Protein 7M1A (pdb70)

Foldseek 3Di:
DQDLVQKFFAAPPAAAFCPPNADSQQSPPDFAAPPDPDHFWTWRDDDADPAAHKTKMFSNDFDQFFKKFFAARQDLCTQLHPAFAWKWKKFAADDDDRNPDCVRIGTFDTGDDQVVPDPRSDHDPVSNVDRVVTDMDTTDNPGTGGMMMMTRRAGSVGGRIHIGRYMDIDD/DQDLVQKFFAAPPAAAFCPPNADSQQSPPDFAAPPDPDHFWTWRDDDADPAAHKTKMFSNDFDDFFKKFFAARQDLCTQLHPAFAWKWKKFAADDDDRNPDCVRIDTFDTGDDQVVPDPRSDHDPSSNVDRVVTDMDTTDNPGTGGMMMMTRRAGSVGGRIHIGGYMDIDD

Structure (mmCIF, N/CA/C/O backbone):
data_7M1A
#
_entry.id   7M1A
#
_cell.length_a   59.300
_cell.length_b   61.080
_cell.length_c   61.760
_cell.angle_alpha   90.000
_cell.angle_beta   101.587
_cell.angle_gamma   90.000
#
_symmetry.space_group_name_H-M   'P 1 21 1'
#
loop_
_entity.id
_entity.type
_entity.pdbx_description
1 polymer 'Galactose-binding like protein'
2 non-polymer 1,2-ETHANEDIOL
3 non-polymer 'CALCIUM ION'
4 water water
#
loop_
_atom_site.group_PDB
_atom_site.id
_atom_site.type_symbol
_atom_site.label_atom_id
_atom_site.label_alt_id
_atom_site.label_comp_id
_atom_site.label_asym_id
_atom_site.label_entity_id
_atom_site.label_seq_id
_atom_site.pdbx_PDB_ins_code
_atom_site.Cartn_x
_atom_site.Cartn_y
_atom_site.Cartn_z
_atom_site.occupancy
_atom_site.B_iso_or_equiv
_atom_site.auth_seq_id
_atom_site.auth_comp_id
_atom_site.auth_asym_id
_atom_site.auth_atom_id
_atom_site.pdbx_PDB_model_num
ATOM 9 N N . GLU A 1 2 ? -1.842 43.097 -3.760 1.000 9.150 221 GLU AAA N 1
ATOM 10 C CA . GLU A 1 2 ? -1.221 42.925 -2.476 1.000 8.243 221 GLU AAA CA 1
ATOM 11 C C . GLU A 1 2 ? 0.105 42.195 -2.720 1.000 9.931 221 GLU AAA C 1
ATOM 12 O O . GLU A 1 2 ? 0.175 41.136 -3.369 1.000 11.209 221 GLU AAA O 1
ATOM 18 N N . LEU A 1 3 ? 1.178 42.685 -2.102 1.000 8.237 222 LEU AAA N 1
ATOM 19 C CA . LEU A 1 3 ? 2.448 41.973 -2.277 1.000 8.568 222 LEU AAA CA 1
ATOM 20 C C . LEU A 1 3 ? 2.401 40.642 -1.534 1.000 9.379 222 LEU AAA C 1
ATOM 21 O O . LEU A 1 3 ? 1.758 40.524 -0.478 1.000 8.790 222 LEU AAA O 1
ATOM 26 N N . ASP A 1 4 ? 3.008 39.613 -2.112 1.000 9.373 223 ASP AAA N 1
ATOM 27 C CA . ASP A 1 4 ? 2.952 38.244 -1.629 1.000 9.340 223 ASP AAA CA 1
ATOM 28 C C . ASP A 1 4 ? 3.805 38.105 -0.362 1.000 7.944 223 ASP AAA C 1
ATOM 29 O O . ASP A 1 4 ? 5.046 38.110 -0.397 1.000 8.002 223 ASP AAA O 1
ATOM 34 N N . LYS A 1 5 ? 3.093 38.025 0.769 1.000 7.181 224 LYS AAA N 1
ATOM 35 C CA . LYS A 1 5 ? 3.752 37.956 2.087 1.000 7.558 224 LYS AAA CA 1
ATOM 36 C C . LYS A 1 5 ? 4.551 36.669 2.300 1.000 7.345 224 LYS AAA C 1
ATOM 37 O O . LYS A 1 5 ? 5.457 36.678 3.139 1.000 7.536 224 LYS AAA O 1
ATOM 43 N N . THR A 1 6 ? 4.275 35.635 1.460 1.000 7.897 225 THR AAA N 1
ATOM 44 C CA . THR A 1 6 ? 5.063 34.416 1.593 1.000 7.696 225 THR AAA CA 1
ATOM 45 C C . THR A 1 6 ? 6.532 34.622 1.258 1.000 7.484 225 THR AAA C 1
ATOM 46 O O . THR A 1 6 ? 7.378 33.814 1.679 1.000 9.986 225 THR AAA O 1
ATOM 50 N N . LYS A 1 7 ? 6.825 35.712 0.512 1.000 6.984 226 LYS AAA N 1
ATOM 51 C CA . LYS A 1 7 ? 8.158 36.041 0.076 1.000 8.048 226 LYS AAA CA 1
ATOM 52 C C . LYS A 1 7 ? 8.884 36.975 1.055 1.000 7.566 226 LYS AAA C 1
ATOM 53 O O . LYS A 1 7 ? 10.085 37.255 0.929 1.000 8.356 226 LYS AAA O 1
ATOM 59 N N . PHE A 1 8 ? 8.152 37.553 2.026 1.000 6.719 227 PHE AAA N 1
ATOM 60 C CA . PHE A 1 8 ? 8.821 38.548 2.923 1.000 6.366 227 PHE AAA CA 1
ATOM 61 C C . PHE A 1 8 ? 9.840 37.806 3.805 1.000 6.146 227 PHE AAA C 1
ATOM 62 O O . PHE A 1 8 ? 9.637 36.630 4.176 1.000 6.075 227 PHE AAA O 1
ATOM 70 N N . ARG A 1 9 ? 10.911 38.514 4.169 1.000 6.369 228 ARG AAA N 1
ATOM 71 C CA . ARG A 1 9 ? 11.921 37.904 5.012 1.000 6.099 228 ARG AAA CA 1
ATOM 72 C C . ARG A 1 9 ? 12.425 38.870 6.065 1.000 5.215 228 ARG AAA C 1
ATOM 73 O O . ARG A 1 9 ? 12.659 40.065 5.766 1.000 7.137 228 ARG AAA O 1
ATOM 81 N N . GLU A 1 10 ? 12.567 38.391 7.309 1.000 6.341 229 GLU AAA N 1
ATOM 82 C CA . GLU A 1 10 ? 13.199 39.174 8.367 1.000 5.710 229 GLU AAA CA 1
ATOM 83 C C . GLU A 1 10 ? 14.656 39.465 7.975 1.000 6.351 229 GLU AAA C 1
ATOM 84 O O . GLU A 1 10 ? 15.299 38.663 7.303 1.000 7.190 229 GLU AAA O 1
ATOM 98 N N . TYR A 1 12 ? 18.293 41.636 9.908 1.000 6.922 231 TYR AAA N 1
ATOM 99 C CA . TYR A 1 12 ? 18.731 42.090 11.224 1.000 6.861 231 TYR AAA CA 1
ATOM 100 C C . TYR A 1 12 ? 20.045 42.808 10.969 1.000 7.432 231 TYR AAA C 1
ATOM 101 O O . TYR A 1 12 ? 21.060 42.161 10.646 1.000 6.953 231 TYR AAA O 1
ATOM 110 N N . LEU A 1 13 ? 19.997 44.153 10.963 1.000 7.622 232 LEU AAA N 1
ATOM 111 C CA . LEU A 1 13 ? 21.165 44.987 10.725 1.000 8.828 232 LEU AAA CA 1
ATOM 112 C C . LEU A 1 13 ? 21.700 45.501 12.040 1.000 9.538 232 LEU AAA C 1
ATOM 113 O O . LEU A 1 13 ? 21.002 45.490 13.018 1.000 8.271 232 LEU AAA O 1
ATOM 118 N N . GLN A 1 14 ? 22.993 45.902 12.104 1.000 8.526 233 GLN AAA N 1
ATOM 119 C CA . GLN A 1 14 ? 23.536 46.273 13.431 1.000 8.741 233 GLN AAA CA 1
ATOM 120 C C . GLN A 1 14 ? 22.713 47.407 13.999 1.000 8.517 233 GLN AAA C 1
ATOM 121 O O . GLN A 1 14 ? 22.360 48.364 13.271 1.000 11.674 233 GLN AAA O 1
ATOM 127 N N . ASN A 1 15 ? 22.532 47.335 15.299 1.000 9.811 234 ASN AAA N 1
ATOM 128 C CA . ASN A 1 15 ? 21.764 48.303 16.107 1.000 11.094 234 ASN AAA CA 1
ATOM 129 C C . ASN A 1 15 ? 20.262 48.180 15.896 1.000 10.566 234 ASN AAA C 1
ATOM 130 O O . ASN A 1 15 ? 19.540 48.937 16.522 1.000 12.103 234 ASN AAA O 1
ATOM 135 N N . ASP A 1 16 ? 19.739 47.279 15.031 1.000 8.784 235 ASP AAA N 1
ATOM 136 C CA . ASP A 1 16 ? 18.294 47.120 14.971 1.000 8.405 235 ASP AAA CA 1
ATOM 137 C C . ASP A 1 16 ? 17.779 46.633 16.327 1.000 7.177 235 ASP AAA C 1
ATOM 138 O O . ASP A 1 16 ? 18.488 45.971 17.083 1.000 8.997 235 ASP AAA O 1
ATOM 143 N N . SER A 1 17 ? 16.506 46.958 16.629 1.000 7.942 236 SER AAA N 1
ATOM 144 C CA . SER A 1 17 ? 15.863 46.489 17.851 1.000 6.451 236 SER AAA CA 1
ATOM 145 C C . SER A 1 17 ? 15.477 45.015 17.657 1.000 7.656 236 SER AAA C 1
ATOM 146 O O . SER A 1 17 ? 14.936 44.633 16.625 1.000 9.757 236 SER AAA O 1
ATOM 149 N N . ARG A 1 18 ? 15.676 44.216 18.707 1.000 7.981 237 ARG AAA N 1
ATOM 150 C CA . ARG A 1 18 ? 15.071 42.902 18.727 1.000 9.115 237 ARG AAA CA 1
ATOM 151 C C . ARG A 1 18 ? 13.560 43.061 18.908 1.000 8.899 237 ARG AAA C 1
ATOM 152 O O . ARG A 1 18 ? 13.089 44.021 19.550 1.000 10.094 237 ARG AAA O 1
ATOM 160 N N . VAL A 1 19 ? 12.783 42.161 18.283 1.000 7.599 238 VAL AAA N 1
ATOM 161 C CA . VAL A 1 19 ? 11.325 42.352 18.279 1.000 6.819 238 VAL AAA CA 1
ATOM 162 C C . VAL A 1 19 ? 10.605 41.120 18.841 1.000 7.164 238 VAL AAA C 1
ATOM 163 O O . VAL A 1 19 ? 9.443 40.827 18.475 1.000 7.605 238 VAL AAA O 1
ATOM 167 N N . ASP A 1 20 ? 11.316 40.347 19.679 1.000 8.488 239 ASP AAA N 1
ATOM 168 C CA . ASP A 1 20 ? 10.853 39.017 20.100 1.000 8.390 239 ASP AAA CA 1
ATOM 169 C C . ASP A 1 20 ? 10.411 38.953 21.564 1.000 8.943 239 ASP AAA C 1
ATOM 170 O O . ASP A 1 20 ? 10.335 37.859 22.113 1.000 11.270 239 ASP AAA O 1
ATOM 175 N N . SER A 1 21 ? 10.017 40.100 22.132 1.000 7.578 240 SER AAA N 1
ATOM 176 C CA . SER A 1 21 ? 9.481 40.074 23.488 1.000 9.538 240 SER AAA CA 1
ATOM 177 C C . SER A 1 21 ? 8.067 39.457 23.439 1.000 9.654 240 SER AAA C 1
ATOM 178 O O . SER A 1 21 ? 7.374 39.489 22.433 1.000 9.819 240 SER AAA O 1
ATOM 181 N N . TYR A 1 22 ? 7.624 38.891 24.569 1.000 10.932 241 TYR AAA N 1
ATOM 182 C CA . TYR A 1 22 ? 6.260 38.361 24.687 1.000 11.767 241 TYR AAA CA 1
ATOM 183 C C . TYR A 1 22 ? 5.972 37.288 23.648 1.000 10.983 241 TYR AAA C 1
ATOM 184 O O . TYR A 1 22 ? 4.870 37.238 23.058 1.000 13.096 241 TYR AAA O 1
ATOM 193 N N . ASP A 1 23 ? 7.019 36.484 23.365 1.000 12.329 242 ASP AAA N 1
ATOM 194 C CA . ASP A 1 23 ? 6.852 35.404 22.373 1.000 14.269 242 ASP AAA CA 1
ATOM 195 C C . ASP A 1 23 ? 6.552 35.979 20.984 1.000 11.995 242 ASP AAA C 1
ATOM 196 O O . ASP A 1 23 ? 5.972 35.290 20.143 1.000 16.760 242 ASP AAA O 1
ATOM 201 N N . GLY A 1 24 ? 7.018 37.200 20.735 1.000 9.625 243 GLY AAA N 1
ATOM 202 C CA . GLY A 1 24 ? 6.839 37.802 19.417 1.000 9.682 243 GLY AAA CA 1
ATOM 203 C C . GLY A 1 24 ? 7.869 37.316 18.417 1.000 8.485 243 GLY AAA C 1
ATOM 204 O O . GLY A 1 24 ? 8.841 36.666 18.774 1.000 11.369 243 GLY AAA O 1
ATOM 205 N N . LYS A 1 25 ? 7.608 37.628 17.147 1.000 7.284 244 LYS AAA N 1
ATOM 206 C CA . LYS A 1 25 ? 8.527 37.294 16.060 1.000 6.754 244 LYS AAA CA 1
ATOM 207 C C . LYS A 1 25 ? 8.132 38.159 14.883 1.000 5.910 244 LYS AAA C 1
ATOM 208 O O . LYS A 1 25 ? 6.967 38.478 14.628 1.000 5.789 244 LYS AAA O 1
ATOM 222 N N . GLU A 1 27 ? 8.089 37.609 11.753 1.000 6.113 246 GLU AAA N 1
ATOM 223 C CA . GLU A 1 27 ? 7.283 36.979 10.716 1.000 6.951 246 GLU AAA CA 1
ATOM 224 C C . GLU A 1 27 ? 5.803 37.013 11.100 1.000 6.685 246 GLU AAA C 1
ATOM 225 O O . GLU A 1 27 ? 4.970 36.831 10.244 1.000 7.823 246 GLU AAA O 1
ATOM 231 N N . TYR A 1 28 ? 5.489 37.225 12.389 1.000 6.169 247 TYR AAA N 1
ATOM 232 C CA . TYR A 1 28 ? 4.078 37.267 12.750 1.000 5.850 247 TYR AAA CA 1
ATOM 233 C C . TYR A 1 28 ? 3.344 38.508 12.242 1.000 6.426 247 TYR AAA C 1
ATOM 234 O O . TYR A 1 28 ? 2.082 38.503 12.306 1.000 7.318 247 TYR AAA O 1
ATOM 243 N N . VAL A 1 29 ? 4.095 39.550 11.789 1.000 6.693 248 VAL AAA N 1
ATOM 244 C CA . VAL A 1 29 ? 3.401 40.738 11.275 1.000 5.922 248 VAL AAA CA 1
ATOM 245 C C . VAL A 1 29 ? 3.203 40.642 9.764 1.000 5.413 248 VAL AAA C 1
ATOM 246 O O . VAL A 1 29 ? 2.673 41.560 9.184 1.000 5.801 248 VAL AAA O 1
ATOM 250 N N . TRP A 1 30 ? 3.535 39.489 9.112 1.000 5.984 249 TRP AAA N 1
ATOM 251 C CA . TRP A 1 30 ? 3.119 39.233 7.735 1.000 4.636 249 TRP AAA CA 1
ATOM 252 C C . TRP A 1 30 ? 2.557 37.815 7.567 1.000 6.129 249 TRP AAA C 1
ATOM 253 O O . TRP A 1 30 ? 2.682 37.264 6.503 1.000 7.365 249 TRP AAA O 1
ATOM 264 N N . ASN A 1 31 ? 1.896 37.323 8.623 1.000 6.253 250 ASN AAA N 1
ATOM 265 C CA . ASN A 1 31 ? 1.265 36.020 8.559 1.000 6.922 250 ASN AAA CA 1
ATOM 266 C C . ASN A 1 31 ? -0.168 36.068 8.054 1.000 7.558 2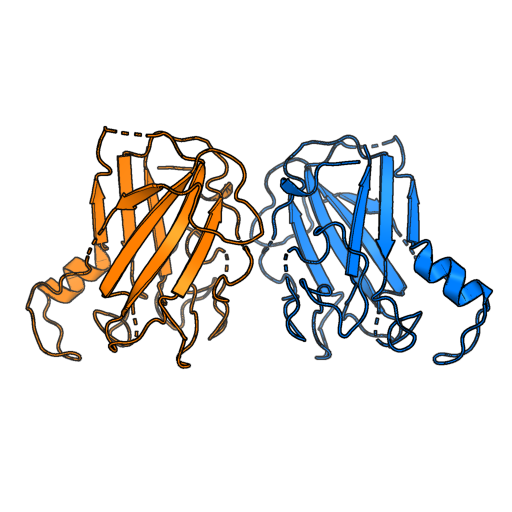50 ASN AAA C 1
ATOM 267 O O . ASN A 1 31 ? -0.781 35.020 8.038 1.000 10.883 250 ASN AAA O 1
ATOM 272 N N . GLY A 1 32 ? -0.694 37.230 7.647 1.000 8.218 251 GLY AAA N 1
ATOM 273 C CA . GLY A 1 32 ? -2.069 37.355 7.120 1.000 9.824 251 GLY AAA CA 1
ATOM 274 C C . GLY A 1 32 ? -3.123 37.384 8.223 1.000 10.220 251 GLY AAA C 1
ATOM 275 O O . GLY A 1 32 ? -4.322 37.285 7.864 1.000 16.111 251 GLY AAA O 1
ATOM 276 N N . ARG A 1 33 ? -2.663 37.356 9.501 1.000 8.233 252 ARG AAA N 1
ATOM 277 C CA . ARG A 1 33 ? -3.652 37.341 10.575 1.000 8.725 252 ARG AAA CA 1
ATOM 278 C C . ARG A 1 33 ? -3.532 38.639 11.359 1.000 9.232 252 ARG AAA C 1
ATOM 279 O O . ARG A 1 33 ? -2.452 39.114 11.718 1.000 8.465 252 ARG AAA O 1
ATOM 287 N N . ILE A 1 34 ? -4.704 39.250 11.640 1.000 7.941 253 ILE AAA N 1
ATOM 288 C CA . ILE A 1 34 ? -4.763 40.455 12.432 1.000 8.264 253 ILE AAA CA 1
ATOM 289 C C . ILE A 1 34 ? -5.293 39.991 13.793 1.000 9.101 253 ILE AAA C 1
ATOM 290 O O . ILE A 1 34 ? -6.477 39.609 13.921 1.000 11.378 253 ILE AAA O 1
ATOM 295 N N . SER A 1 35 ? -4.392 39.895 14.775 1.000 8.001 254 SER AAA N 1
ATOM 296 C CA . SER A 1 35 ? -4.604 39.081 15.981 1.000 9.848 254 SER AAA CA 1
ATOM 297 C C . SER A 1 35 ? -4.715 39.923 17.241 1.000 9.599 254 SER AAA C 1
ATOM 298 O O . SER A 1 35 ? -4.346 41.125 17.244 1.000 9.538 254 SER AAA O 1
ATOM 301 N N . LYS A 1 36 ? -5.214 39.315 18.324 1.000 11.405 255 LYS AAA N 1
ATOM 302 C CA . LYS A 1 36 ? -5.194 39.927 19.645 1.000 11.119 255 LYS AAA CA 1
ATOM 303 C C . LYS A 1 36 ? -4.439 39.011 20.611 1.000 10.973 255 LYS AAA C 1
ATOM 304 O O . LYS A 1 36 ? -4.281 37.818 20.326 1.000 11.404 255 LYS AAA O 1
ATOM 310 N N . ASP A 1 37 ? -4.142 39.514 21.812 1.000 11.892 256 ASP AAA N 1
ATOM 311 C CA . ASP A 1 37 ? -3.512 38.672 22.804 1.000 13.286 256 ASP AAA CA 1
ATOM 312 C C . ASP A 1 37 ? -4.391 37.449 23.060 1.000 14.213 256 ASP AAA C 1
ATOM 313 O O . ASP A 1 37 ? -5.612 37.576 23.170 1.000 14.822 256 ASP AAA O 1
ATOM 318 N N . GLY A 1 38 ? -3.747 36.294 23.200 1.000 15.943 257 GLY AAA N 1
ATOM 319 C CA . GLY A 1 38 ? -4.415 35.024 23.440 1.000 14.630 257 GLY AAA CA 1
ATOM 320 C C . GLY A 1 38 ? -4.710 34.208 22.177 1.000 16.681 257 GLY AAA C 1
ATOM 321 O O . GLY A 1 38 ? -5.003 33.019 22.259 1.000 17.130 257 GLY AAA O 1
ATOM 322 N N . ASP A 1 39 ? -4.563 34.820 21.008 1.000 14.800 258 ASP AAA N 1
ATOM 323 C CA . ASP A 1 39 ? -4.787 34.113 19.781 1.000 15.311 258 ASP AAA CA 1
ATOM 324 C C . ASP A 1 39 ? -3.647 33.124 19.545 1.000 14.838 258 ASP AAA C 1
ATOM 325 O O . ASP A 1 39 ? -2.509 33.355 20.006 1.000 16.502 258 ASP AAA O 1
ATOM 330 N N . SER A 1 40 ? -3.959 32.064 18.784 1.000 15.002 259 SER AAA N 1
ATOM 331 C CA . SER A 1 40 ? -2.939 31.085 18.341 1.000 15.580 259 SER AAA CA 1
ATOM 332 C C . SER A 1 40 ? -2.267 31.608 17.061 1.000 15.910 259 SER AAA C 1
ATOM 333 O O . SER A 1 40 ? -2.748 32.524 16.406 1.000 18.463 259 SER AAA O 1
ATOM 336 N N . GLY A 1 41 ? -1.106 31.061 16.724 1.000 19.757 260 GLY AAA N 1
ATOM 337 C CA . GLY A 1 41 ? -0.478 31.278 15.410 1.000 14.706 260 GLY AAA CA 1
ATOM 338 C C . GLY A 1 41 ? 0.446 32.499 15.376 1.000 14.614 260 GLY AAA C 1
ATOM 339 O O . GLY A 1 41 ? 0.883 32.869 14.247 1.000 19.870 260 GLY AAA O 1
ATOM 340 N N . GLY A 1 42 ? 0.855 33.059 16.565 1.000 11.892 261 GLY AAA N 1
ATOM 341 C CA . GLY A 1 42 ? 1.852 34.158 16.612 1.000 10.258 261 GLY AAA CA 1
ATOM 342 C C . GLY A 1 42 ? 1.090 35.488 16.494 1.000 8.181 261 GLY AAA C 1
ATOM 343 O O . GLY A 1 42 ? 0.501 35.778 15.456 1.000 11.783 261 GLY AAA O 1
ATOM 344 N N . VAL A 1 43 ? 1.100 36.254 17.585 1.000 9.150 262 VAL AAA N 1
ATOM 345 C CA . VAL A 1 43 ? 0.283 37.468 17.672 1.000 8.310 262 VAL AAA CA 1
ATOM 346 C C . VAL A 1 43 ? 0.884 38.686 16.992 1.000 8.080 262 VAL AAA C 1
ATOM 347 O O . VAL A 1 43 ? 0.148 39.519 16.438 1.000 9.049 262 VAL AAA O 1
ATOM 351 N N . GLY A 1 44 ? 2.202 38.832 17.074 1.000 7.525 263 GLY AAA N 1
ATOM 352 C CA . GLY A 1 44 ? 2.772 40.033 16.490 1.000 7.931 263 GLY AAA CA 1
ATOM 353 C C . GLY A 1 44 ? 4.246 40.125 16.863 1.000 5.590 263 GLY AAA C 1
ATOM 354 O O . GLY A 1 44 ? 4.884 39.109 17.231 1.000 7.543 263 GLY AAA O 1
ATOM 355 N N . LEU A 1 45 ? 4.815 41.331 16.753 1.000 6.356 264 LEU AAA N 1
ATOM 356 C CA . LEU A 1 45 ? 6.154 41.579 17.200 1.000 6.605 264 LEU AAA CA 1
ATOM 357 C C . LEU A 1 45 ? 6.098 42.564 18.349 1.000 6.350 264 LEU AAA C 1
ATOM 358 O O . LEU A 1 45 ? 5.092 43.296 18.534 1.000 7.125 264 LEU AAA O 1
ATOM 363 N N . HIS A 1 46 ? 7.163 42.540 19.154 1.000 7.539 265 HIS AAA N 1
ATOM 364 C CA . HIS A 1 46 ? 7.164 43.393 20.334 1.000 8.157 265 HIS AAA CA 1
ATOM 365 C C . HIS A 1 46 ? 8.592 43.643 20.788 1.000 7.636 265 HIS AAA C 1
ATOM 366 O O . HIS A 1 46 ? 9.331 42.686 21.002 1.000 8.314 265 HIS AAA O 1
ATOM 373 N N . THR A 1 47 ? 9.026 44.918 20.903 1.000 6.908 266 THR AAA N 1
ATOM 374 C CA . THR A 1 47 ? 10.407 45.199 21.308 1.000 8.004 266 THR AAA CA 1
ATOM 375 C C . THR A 1 47 ? 10.618 45.219 22.814 1.000 8.502 266 THR AAA C 1
ATOM 376 O O . THR A 1 47 ? 11.766 45.423 23.234 1.000 11.393 266 THR AAA O 1
ATOM 380 N N . GLY A 1 48 ? 9.537 44.979 23.605 1.000 9.109 267 GLY AAA N 1
ATOM 381 C CA . GLY A 1 48 ? 9.683 45.004 25.056 1.000 9.450 267 GLY AAA CA 1
ATOM 382 C C . GLY A 1 48 ? 9.317 46.375 25.635 1.000 9.559 267 GLY AAA C 1
ATOM 383 O O . GLY A 1 48 ? 8.658 47.217 25.005 1.000 9.944 267 GLY AAA O 1
ATOM 384 N N . THR A 1 49 ? 9.750 46.587 26.884 1.000 10.310 268 THR AAA N 1
ATOM 385 C CA . THR A 1 49 ? 9.457 47.820 27.629 1.000 10.341 268 THR AAA CA 1
ATOM 386 C C . THR A 1 49 ? 10.718 48.393 28.239 1.000 11.205 268 THR AAA C 1
ATOM 387 O O . THR A 1 49 ? 10.598 49.294 29.031 1.000 12.729 268 THR AAA O 1
ATOM 391 N N . GLY A 1 50 ? 11.898 47.893 27.896 1.000 11.742 269 GLY AAA N 1
ATOM 392 C CA . GLY A 1 50 ? 13.139 48.537 28.338 1.000 13.148 269 GLY AAA CA 1
ATOM 393 C C . GLY A 1 50 ? 13.303 49.924 27.708 1.000 11.599 269 GLY AAA C 1
ATOM 394 O O . GLY A 1 50 ? 12.803 50.211 26.609 1.000 11.879 269 GLY AAA O 1
ATOM 395 N N . THR A 1 51 ? 14.033 50.806 28.393 1.000 11.837 270 THR AAA N 1
ATOM 396 C CA . THR A 1 51 ? 14.172 52.157 27.875 1.000 11.828 270 THR AAA CA 1
ATOM 397 C C . THR A 1 51 ? 15.234 52.122 26.788 1.000 12.496 270 THR AAA C 1
ATOM 398 O O . THR A 1 51 ? 16.309 51.574 27.015 1.000 16.390 270 THR AAA O 1
ATOM 402 N N . LYS A 1 52 ? 14.890 52.644 25.596 1.000 11.850 271 LYS AAA N 1
ATOM 403 C CA . LYS A 1 52 ? 15.829 52.732 24.494 1.000 11.328 271 LYS AAA CA 1
ATOM 404 C C . LYS A 1 52 ? 16.479 54.100 24.410 1.000 11.617 271 LYS AAA C 1
ATOM 405 O O . LYS A 1 52 ? 15.823 55.088 24.762 1.000 14.741 271 LYS AAA O 1
ATOM 411 N N . ASP A 1 53 ? 17.644 54.139 23.762 1.000 13.610 272 ASP AAA N 1
ATOM 412 C CA . ASP A 1 53 ? 18.377 55.386 23.510 1.000 14.847 272 ASP AAA CA 1
ATOM 413 C C . ASP A 1 53 ? 17.747 56.246 22.401 1.000 15.109 272 ASP AAA C 1
ATOM 414 O O . ASP A 1 53 ? 18.063 57.438 22.260 1.000 21.085 272 ASP AAA O 1
ATOM 419 N N . GLY A 1 54 ? 16.923 55.624 21.587 1.000 14.268 273 GLY AAA N 1
ATOM 420 C CA . GLY A 1 54 ? 16.330 56.259 20.433 1.000 11.556 273 GLY AAA CA 1
ATOM 421 C C . GLY A 1 54 ? 15.226 55.382 19.867 1.000 9.960 273 GLY AAA C 1
ATOM 422 O O . GLY A 1 54 ? 15.020 54.263 20.311 1.000 11.107 273 GLY AAA O 1
ATOM 423 N N . PRO A 1 55 ? 14.534 55.896 18.824 1.000 9.463 274 PRO AAA N 1
ATOM 424 C CA . PRO A 1 55 ? 13.433 55.186 18.148 1.000 7.672 274 PRO AAA CA 1
ATOM 425 C C . PRO A 1 55 ? 13.789 53.729 17.868 1.000 8.518 274 PRO AAA C 1
ATOM 426 O O . PRO A 1 55 ? 14.889 53.417 17.351 1.000 10.555 274 PRO AAA O 1
ATOM 430 N N . ALA A 1 56 ? 12.839 52.814 18.097 1.000 7.943 275 ALA AAA N 1
ATOM 431 C CA . ALA A 1 56 ? 13.083 51.422 17.731 1.000 8.603 275 ALA AAA CA 1
ATOM 432 C C . ALA A 1 56 ? 13.117 51.357 16.212 1.000 7.096 275 ALA AAA C 1
ATOM 433 O O . ALA A 1 56 ? 12.353 51.997 15.516 1.000 8.976 275 ALA AAA O 1
ATOM 435 N N . VAL A 1 57 ? 14.016 50.501 15.686 1.000 7.955 276 VAL AAA N 1
ATOM 436 C CA . VAL A 1 57 ? 14.172 50.317 14.243 1.000 7.074 276 VAL AAA CA 1
ATOM 437 C C . VAL A 1 57 ? 14.202 48.814 13.946 1.000 6.580 276 VAL AAA C 1
ATOM 438 O O . VAL A 1 57 ? 14.950 48.113 14.576 1.000 8.268 276 VAL AAA O 1
ATOM 442 N N . PHE A 1 58 ? 13.483 48.378 12.896 1.000 6.770 277 PHE AAA N 1
ATOM 443 C CA . PHE A 1 58 ? 13.723 47.002 12.446 1.000 5.898 277 PHE AAA CA 1
ATOM 444 C C . PHE A 1 58 ? 13.545 46.994 10.920 1.000 5.263 277 PHE AAA C 1
ATOM 445 O O . PHE A 1 58 ? 13.067 47.959 10.302 1.000 6.367 277 PHE AAA O 1
ATOM 453 N N . THR A 1 59 ? 14.047 45.895 10.316 1.000 5.968 278 THR AAA N 1
ATOM 454 C CA . THR A 1 59 ? 14.316 45.861 8.890 1.000 5.146 278 THR AAA CA 1
ATOM 455 C C . THR A 1 59 ? 13.771 44.544 8.322 1.000 5.605 278 THR AAA C 1
ATOM 456 O O . THR A 1 59 ? 13.941 43.468 8.919 1.000 6.650 278 THR AAA O 1
ATOM 460 N N . PHE A 1 60 ? 13.279 44.571 7.069 1.000 5.895 279 PHE AAA N 1
ATOM 461 C CA . PHE A 1 60 ? 12.838 43.343 6.399 1.000 5.479 279 PHE AAA CA 1
ATOM 462 C C . PHE A 1 60 ? 12.899 43.513 4.889 1.000 5.509 279 PHE AAA C 1
ATOM 463 O O . PHE A 1 60 ? 13.154 44.593 4.393 1.000 6.916 279 PHE AAA O 1
ATOM 471 N N . ASP A 1 61 ? 12.732 42.410 4.172 1.000 7.400 280 ASP AAA N 1
ATOM 472 C CA . ASP A 1 61 ? 12.884 42.289 2.731 1.000 6.358 280 ASP AAA CA 1
ATOM 473 C C . ASP A 1 61 ? 11.509 41.900 2.224 1.000 6.115 280 ASP AAA C 1
ATOM 474 O O . ASP A 1 61 ? 10.922 40.883 2.676 1.000 7.280 280 ASP AAA O 1
ATOM 479 N N . LEU A 1 62 ? 10.998 42.609 1.211 1.000 5.632 281 LEU AAA N 1
ATOM 480 C CA . LEU A 1 62 ? 9.716 42.280 0.572 1.000 6.934 281 LEU AAA CA 1
ATOM 481 C C . LEU A 1 62 ? 9.853 41.085 -0.373 1.000 7.232 281 LEU AAA C 1
ATOM 482 O O . LEU A 1 62 ? 8.824 40.513 -0.769 1.000 8.891 281 LEU AAA O 1
ATOM 487 N N . GLY A 1 63 ? 11.095 40.714 -0.747 1.000 7.093 282 GLY AAA N 1
ATOM 488 C CA . GLY A 1 63 ? 11.242 39.565 -1.629 1.000 8.950 282 GLY AAA CA 1
ATOM 489 C C . GLY A 1 63 ? 10.999 39.898 -3.098 1.000 10.510 282 GLY AAA C 1
ATOM 490 O O . GLY A 1 63 ? 11.142 39.024 -3.937 1.000 15.001 282 GLY AAA O 1
ATOM 491 N N . VAL A 1 64 ? 10.644 41.147 -3.408 1.000 9.699 283 VAL AAA N 1
ATOM 492 C CA . VAL A 1 64 ? 10.410 41.598 -4.771 1.000 10.115 283 VAL AAA CA 1
ATOM 493 C C . VAL A 1 64 ? 10.810 43.080 -4.784 1.000 9.676 283 VAL AAA C 1
ATOM 494 O O . VAL A 1 64 ? 10.790 43.731 -3.743 1.000 10.091 283 VAL AAA O 1
ATOM 498 N N . LEU A 1 65 ? 11.117 43.600 -5.976 1.000 11.921 284 LEU AAA N 1
ATOM 499 C CA . LEU A 1 65 ? 11.265 45.026 -6.205 1.000 12.251 284 LEU AAA CA 1
ATOM 500 C C . LEU A 1 65 ? 9.916 45.565 -6.635 1.000 12.869 284 LEU AAA C 1
ATOM 501 O O . LEU A 1 65 ? 9.353 45.102 -7.661 1.000 14.436 284 LEU AAA O 1
ATOM 506 N N . ALA A 1 66 ? 9.405 46.532 -5.834 1.000 10.309 285 ALA AAA N 1
ATOM 507 C CA . ALA A 1 66 ? 8.024 46.899 -6.077 1.000 11.248 285 ALA AAA CA 1
ATOM 508 C C . ALA A 1 66 ? 7.901 48.400 -6.242 1.000 8.379 285 ALA AAA C 1
ATOM 509 O O . ALA A 1 66 ? 8.503 49.180 -5.455 1.000 10.240 285 ALA AAA O 1
ATOM 511 N N . LYS A 1 67 ? 6.946 48.718 -7.120 1.000 10.279 286 LYS AAA N 1
ATOM 512 C CA . LYS A 1 67 ? 6.472 50.148 -7.046 1.000 9.817 286 LYS AAA CA 1
ATOM 513 C C . LYS A 1 67 ? 5.313 50.205 -6.034 1.000 6.865 286 LYS AAA C 1
ATOM 514 O O . LYS A 1 67 ? 4.246 49.613 -6.315 1.000 10.083 286 LYS AAA O 1
ATOM 520 N N . LEU A 1 68 ? 5.542 50.781 -4.846 1.000 8.635 287 LEU AAA N 1
ATOM 521 C CA . LEU A 1 68 ? 4.550 50.653 -3.810 1.000 8.419 287 LEU AAA CA 1
ATOM 522 C C . LEU A 1 68 ? 3.396 51.624 -4.102 1.000 7.308 287 LEU AAA C 1
ATOM 523 O O . LEU A 1 68 ? 3.581 52.786 -4.454 1.000 9.538 287 LEU AAA O 1
ATOM 528 N N . SER A 1 69 ? 2.180 51.179 -3.721 1.000 8.136 288 SER AAA N 1
ATOM 529 C CA . SER A 1 69 ? 0.963 51.989 -3.846 1.000 8.011 288 SER AAA CA 1
ATOM 530 C C . SER A 1 69 ? 0.299 52.279 -2.492 1.000 7.774 288 SER AAA C 1
ATOM 531 O O . SER A 1 69 ? -0.133 53.418 -2.250 1.000 8.614 288 SER AAA O 1
ATOM 534 N N . ARG A 1 70 ? 0.268 51.279 -1.570 1.000 7.861 289 ARG AAA N 1
ATOM 535 C CA . ARG A 1 70 ? -0.399 51.501 -0.302 1.000 7.525 289 ARG AAA CA 1
ATOM 536 C C . ARG A 1 70 ? 0.282 50.691 0.792 1.000 5.825 289 ARG AAA C 1
ATOM 537 O O . ARG A 1 70 ? 0.983 49.669 0.526 1.000 7.793 289 ARG AAA O 1
ATOM 545 N N . PHE A 1 71 ? 0.053 51.167 2.042 1.000 7.284 290 PHE AAA N 1
ATOM 546 C CA . PHE A 1 71 ? 0.584 50.557 3.250 1.000 6.230 290 PHE AAA CA 1
ATOM 547 C C . PHE A 1 71 ? -0.494 50.555 4.319 1.000 6.955 290 PHE AAA C 1
ATOM 548 O O . PHE A 1 71 ? -1.252 51.548 4.419 1.000 8.118 290 PHE AAA O 1
ATOM 556 N N . ALA A 1 72 ? -0.578 49.489 5.088 1.000 7.606 291 ALA AAA N 1
ATOM 557 C CA . ALA A 1 72 ? -1.482 49.463 6.240 1.000 6.191 291 ALA AAA CA 1
ATOM 558 C C . ALA A 1 72 ? -0.795 48.793 7.411 1.000 5.876 291 ALA AAA C 1
ATOM 559 O O . ALA A 1 72 ? 0.030 47.893 7.215 1.000 7.369 291 ALA AAA O 1
ATOM 561 N N . LEU A 1 73 ? -1.200 49.099 8.639 1.000 7.089 292 LEU AAA N 1
ATOM 562 C CA . LEU A 1 73 ? -0.628 48.540 9.835 1.000 6.285 292 LEU AAA CA 1
ATOM 563 C C . LEU A 1 73 ? -1.734 48.446 10.877 1.000 6.747 292 LEU AAA C 1
ATOM 564 O O . LEU A 1 73 ? -2.462 49.435 11.075 1.000 7.472 292 LEU AAA O 1
ATOM 569 N N . TRP A 1 74 ? -1.774 47.323 11.608 1.000 6.978 293 TRP AAA N 1
ATOM 570 C CA . TRP A 1 74 ? -2.775 47.093 12.659 1.000 6.244 293 TRP AAA CA 1
ATOM 571 C C . TRP A 1 74 ? -2.057 46.903 13.998 1.000 6.047 293 TRP AAA C 1
ATOM 572 O O . TRP A 1 74 ? -1.197 46.043 14.121 1.000 6.583 293 TRP AAA O 1
ATOM 583 N N . ALA A 1 75 ? -2.566 47.555 15.017 1.000 6.389 294 ALA AAA N 1
ATOM 584 C CA . ALA A 1 75 ? -2.264 47.310 16.413 1.000 7.340 294 ALA AAA CA 1
ATOM 585 C C . ALA A 1 75 ? -2.850 45.953 16.856 1.000 7.357 294 ALA AAA C 1
ATOM 586 O O . ALA A 1 75 ? -3.821 45.441 16.277 1.000 8.285 294 ALA AAA O 1
ATOM 588 N N . ILE A 1 76 ? -2.234 45.374 17.897 1.000 8.092 295 ILE AAA N 1
ATOM 589 C CA . ILE A 1 76 ? -2.785 44.134 18.464 1.000 7.947 295 ILE AAA CA 1
ATOM 590 C C . ILE A 1 76 ? -4.230 44.454 18.925 1.000 8.216 295 ILE AAA C 1
ATOM 591 O O . ILE A 1 76 ? -4.529 45.536 19.465 1.000 9.477 295 ILE AAA O 1
ATOM 596 N N . GLN A 1 77 ? -5.167 43.576 18.547 1.000 9.055 296 GLN AAA N 1
ATOM 597 C CA . GLN A 1 77 ? -6.606 43.946 18.477 1.000 10.022 296 GLN AAA CA 1
ATOM 598 C C . GLN A 1 77 ? -7.413 43.759 19.779 1.000 12.147 296 GLN AAA C 1
ATOM 599 O O . GLN A 1 77 ? -8.396 42.979 19.873 1.000 13.814 296 GLN AAA O 1
ATOM 605 N N . ASP A 1 78 ? -6.947 44.473 20.802 1.000 11.070 297 ASP AAA N 1
ATOM 606 C CA . ASP A 1 78 ? -7.698 44.446 22.053 1.000 11.606 297 ASP AAA CA 1
ATOM 607 C C . ASP A 1 78 ? -7.529 45.773 22.798 1.000 11.323 297 ASP AAA C 1
ATOM 608 O O . ASP A 1 78 ? -6.694 46.615 22.388 1.000 14.613 297 ASP AAA O 1
ATOM 613 N N . GLU A 1 79 ? -8.379 45.961 23.841 1.000 13.429 298 GLU AAA N 1
ATOM 614 C CA . GLU A 1 79 ? -8.358 47.282 24.458 1.000 16.816 298 GLU AAA CA 1
ATOM 615 C C . GLU A 1 79 ? -7.043 47.600 25.149 1.000 15.884 298 GLU AAA C 1
ATOM 616 O O . GLU A 1 79 ? -6.656 48.792 25.181 1.000 19.946 298 GLU AAA O 1
ATOM 622 N N . LYS A 1 80 ? -6.302 46.561 25.563 1.000 14.131 299 LYS AAA N 1
ATOM 623 C CA . LYS A 1 80 ? -4.993 46.765 26.182 1.000 14.678 299 LYS AAA CA 1
ATOM 624 C C . LYS A 1 80 ? -4.066 47.514 25.202 1.000 13.382 299 LYS AAA C 1
ATOM 625 O O . LYS A 1 80 ? -3.266 48.345 25.629 1.000 14.554 299 LYS AAA O 1
ATOM 631 N N . HIS A 1 81 ? -4.207 47.279 23.894 1.000 10.540 300 HIS AAA N 1
ATOM 632 C CA . HIS A 1 81 ? -3.289 47.792 22.885 1.000 10.441 300 HIS AAA CA 1
ATOM 633 C C . HIS A 1 81 ? -3.876 48.923 22.045 1.000 9.646 300 HIS AAA C 1
ATOM 634 O O . HIS A 1 81 ? -3.124 49.623 21.396 1.000 12.239 300 HIS AAA O 1
ATOM 641 N N . PHE A 1 82 ? -5.194 49.123 21.994 1.000 12.355 301 PHE AAA N 1
ATOM 642 C CA . PHE A 1 82 ? -5.735 50.179 21.144 1.000 10.761 301 PHE AAA CA 1
ATOM 643 C C . PHE A 1 82 ? -5.352 51.552 21.723 1.000 9.913 301 PHE AAA C 1
ATOM 644 O O . PHE A 1 82 ? -5.765 51.901 22.848 1.000 12.294 301 PHE AAA O 1
ATOM 652 N N . TYR A 1 83 ? -4.542 52.331 20.988 1.000 9.890 302 TYR AAA N 1
ATOM 653 C CA . TYR A 1 83 ? -4.095 53.640 21.444 1.000 10.646 302 TYR AAA CA 1
ATOM 654 C C . TYR A 1 83 ? -3.532 53.560 22.869 1.000 10.591 302 TYR AAA C 1
ATOM 655 O O . TYR A 1 83 ? -3.812 54.429 23.743 1.000 11.822 302 TYR AAA O 1
ATOM 664 N N . ASN A 1 84 ? -2.740 52.487 23.116 1.000 9.901 303 ASN AAA N 1
ATOM 665 C CA . ASN A 1 84 ? -2.282 52.235 24.478 1.000 11.252 303 ASN AAA CA 1
ATOM 666 C C . ASN A 1 84 ? -1.037 51.344 24.352 1.000 10.014 303 ASN AAA C 1
ATOM 667 O O . ASN A 1 84 ? -0.635 50.905 23.266 1.000 10.752 303 ASN AAA O 1
ATOM 672 N N . ASP A 1 85 ? -0.436 50.997 25.489 1.000 12.111 304 ASP AAA N 1
ATOM 673 C CA . ASP A 1 85 ? 0.628 50.006 25.547 1.000 11.300 304 ASP AAA CA 1
ATOM 674 C C . ASP A 1 85 ? 1.790 50.509 24.652 1.000 9.723 304 ASP AAA C 1
ATOM 675 O O . ASP A 1 85 ? 2.039 51.722 24.589 1.000 10.873 304 ASP AAA O 1
ATOM 688 N N . SER A 1 87 ? 1.869 50.229 21.433 1.000 8.233 306 SER AAA N 1
ATOM 689 C CA . SER A 1 87 ? 1.377 50.394 20.080 1.000 6.766 306 SER AAA CA 1
ATOM 690 C C . SER A 1 87 ? 1.923 51.690 19.491 1.000 7.517 306 SER AAA C 1
ATOM 691 O O . SER A 1 87 ? 2.028 52.738 20.153 1.000 8.548 306 SER AAA O 1
ATOM 694 N N . PRO A 1 88 ? 2.282 51.699 18.194 1.000 7.730 307 PRO AAA N 1
ATOM 695 C CA . PRO A 1 88 ? 2.941 52.907 17.636 1.000 6.700 307 PRO AAA CA 1
ATOM 696 C C . PRO A 1 88 ? 1.948 54.062 17.503 1.000 7.472 307 PRO AAA C 1
ATOM 697 O O . PRO A 1 88 ? 0.749 53.890 17.189 1.000 9.166 307 PRO AAA O 1
ATOM 701 N N . ARG A 1 89 ? 2.477 55.276 17.754 1.000 8.407 308 ARG AAA N 1
ATOM 702 C CA . ARG A 1 89 ? 1.657 56.491 17.571 1.000 9.522 308 ARG AAA CA 1
ATOM 703 C C . ARG A 1 89 ? 2.252 57.355 16.459 1.000 8.873 308 ARG AAA C 1
ATOM 704 O O . ARG A 1 89 ? 1.530 57.768 15.552 1.000 10.702 308 ARG AAA O 1
ATOM 712 N N . ARG A 1 90 ? 3.566 57.650 16.501 1.000 9.363 309 ARG AAA N 1
ATOM 713 C CA . ARG A 1 90 ? 4.224 58.314 15.377 1.000 9.567 309 ARG AAA CA 1
ATOM 714 C C . ARG A 1 90 ? 5.371 57.436 14.892 1.000 8.606 309 ARG AAA C 1
ATOM 715 O O . ARG A 1 90 ? 6.149 56.962 15.723 1.000 9.561 309 ARG AAA O 1
ATOM 723 N N . TYR A 1 91 ? 5.364 57.128 13.598 1.000 8.189 310 TYR AAA N 1
ATOM 724 C CA . TYR A 1 91 ? 6.344 56.166 13.098 1.000 7.685 310 TYR AAA CA 1
ATOM 725 C C . TYR A 1 91 ? 6.574 56.434 11.626 1.000 8.492 310 TYR AAA C 1
ATOM 726 O O . TYR A 1 91 ? 5.861 57.230 11.028 1.000 9.941 310 TYR AAA O 1
ATOM 735 N N . GLU A 1 92 ? 7.644 55.825 11.102 1.000 8.781 311 GLU AAA N 1
ATOM 736 C CA . GLU A 1 92 ? 8.009 56.110 9.730 1.000 8.045 311 GLU AAA CA 1
ATOM 737 C C . GLU A 1 92 ? 8.267 54.808 8.973 1.000 7.329 311 GLU AAA C 1
ATOM 738 O O . GLU A 1 92 ? 8.733 53.824 9.572 1.000 9.060 311 GLU AAA O 1
ATOM 744 N N . VAL A 1 93 ? 7.989 54.794 7.659 1.000 7.354 312 VAL AAA N 1
ATOM 745 C CA . VAL A 1 93 ? 8.339 53.665 6.798 1.000 7.878 312 VAL AAA CA 1
ATOM 746 C C . VAL A 1 93 ? 9.402 54.127 5.836 1.000 5.823 312 VAL AAA C 1
ATOM 747 O O . VAL A 1 93 ? 9.187 55.150 5.158 1.000 7.537 312 VAL AAA O 1
ATOM 751 N N . TRP A 1 94 ? 10.506 53.379 5.724 1.000 5.593 313 TRP AAA N 1
ATOM 752 C CA . TRP A 1 94 ? 11.652 53.747 4.881 1.000 6.247 313 TRP AAA CA 1
ATOM 753 C C . TRP A 1 94 ? 11.918 52.562 3.947 1.000 6.633 313 TRP AAA C 1
ATOM 754 O O . TRP A 1 94 ? 11.562 51.396 4.227 1.000 6.850 313 TRP AAA O 1
ATOM 765 N N . GLY A 1 95 ? 12.542 52.823 2.782 1.000 7.550 314 GLY AAA N 1
ATOM 766 C CA . GLY A 1 95 ? 12.825 51.756 1.851 1.000 8.685 314 GLY AAA CA 1
ATOM 767 C C . GLY A 1 95 ? 14.108 51.990 1.068 1.000 8.095 314 GLY AAA C 1
ATOM 768 O O . GLY A 1 95 ? 14.727 53.094 1.118 1.000 7.958 314 GLY AAA O 1
ATOM 769 N N . CYS A 1 96 ? 14.646 50.890 0.502 1.000 7.310 315 CYS AAA N 1
ATOM 770 C CA . CYS A 1 96 ? 15.720 51.017 -0.482 1.000 8.635 315 CYS AAA CA 1
ATOM 771 C C . CYS A 1 96 ? 15.600 49.884 -1.488 1.000 6.741 315 CYS AAA C 1
ATOM 772 O O . CYS A 1 96 ? 14.836 48.960 -1.318 1.000 7.361 315 CYS AAA O 1
ATOM 775 N N . ALA A 1 97 ? 16.385 49.990 -2.577 1.000 9.444 316 ALA AAA N 1
ATOM 776 C CA . ALA A 1 97 ? 16.295 49.094 -3.693 1.000 8.488 316 ALA AAA CA 1
ATOM 777 C C . ALA A 1 97 ? 17.411 48.071 -3.740 1.000 9.356 316 ALA AAA C 1
ATOM 778 O O . ALA A 1 97 ? 17.258 47.085 -4.481 1.000 11.467 316 ALA AAA O 1
ATOM 780 N N . THR A 1 98 ? 18.545 48.366 -3.104 1.000 8.488 317 THR AAA N 1
ATOM 781 C CA . THR A 1 98 ? 19.674 47.424 -3.226 1.000 7.785 317 THR AAA CA 1
ATOM 782 C C . THR A 1 98 ? 20.065 46.943 -1.814 1.000 7.489 317 THR AAA C 1
ATOM 783 O O . THR A 1 98 ? 19.657 47.518 -0.780 1.000 10.428 317 THR AAA O 1
ATOM 787 N N . GLU A 1 99 ? 20.894 45.864 -1.774 1.000 8.131 318 GLU AAA N 1
ATOM 788 C CA . GLU A 1 99 ? 21.144 45.201 -0.523 1.000 6.843 318 GLU AAA CA 1
ATOM 789 C C . GLU A 1 99 ? 21.452 46.173 0.603 1.000 6.557 318 GLU AAA C 1
ATOM 790 O O . GLU A 1 99 ? 22.425 46.986 0.526 1.000 7.735 318 GLU AAA O 1
ATOM 796 N N . PRO A 1 100 ? 20.703 46.124 1.709 1.000 7.197 319 PRO AAA N 1
ATOM 797 C CA . PRO A 1 100 ? 21.033 46.947 2.872 1.000 6.783 319 PRO AAA CA 1
ATOM 798 C C . PRO A 1 100 ? 22.423 46.726 3.456 1.000 7.592 319 PRO AAA C 1
ATOM 799 O O . PRO A 1 100 ? 22.871 45.526 3.628 1.000 8.910 319 PRO AAA O 1
ATOM 803 N N . ASN A 1 101 ? 23.136 47.796 3.790 1.000 7.873 320 ASN AAA N 1
ATOM 804 C CA . ASN A 1 101 ? 24.434 47.595 4.411 1.000 9.594 320 ASN AAA CA 1
ATOM 805 C C . ASN A 1 101 ? 24.174 47.017 5.771 1.000 8.298 320 ASN AAA C 1
ATOM 806 O O . ASN A 1 101 ? 23.370 47.536 6.555 1.000 7.557 320 ASN AAA O 1
ATOM 811 N N . PRO A 1 102 ? 24.917 45.944 6.159 1.000 7.917 321 PRO AAA N 1
ATOM 812 C CA . PRO A 1 102 ? 24.742 45.395 7.505 1.000 9.163 321 PRO AAA CA 1
ATOM 813 C C . PRO A 1 102 ? 25.150 46.190 8.701 1.000 8.298 321 PRO AAA C 1
ATOM 814 O O . PRO A 1 102 ? 24.773 45.850 9.843 1.000 12.078 321 PRO AAA O 1
ATOM 818 N N . ASP A 1 103 ? 25.755 47.390 8.451 1.000 8.589 322 ASP AAA N 1
ATOM 819 C CA . ASP A 1 103 ? 26.101 48.289 9.537 1.000 11.313 322 ASP AAA CA 1
ATOM 820 C C . ASP A 1 103 ? 24.880 49.079 9.984 1.000 8.206 322 ASP AAA C 1
ATOM 821 O O . ASP A 1 103 ? 24.957 49.702 11.023 1.000 12.304 322 ASP AAA O 1
ATOM 826 N N . GLY A 1 104 ? 23.724 48.883 9.311 1.000 8.849 323 GLY AAA N 1
ATOM 827 C CA . GLY A 1 104 ? 22.513 49.543 9.791 1.000 10.125 323 GLY AAA CA 1
ATOM 828 C C . GLY A 1 104 ? 22.403 51.046 9.574 1.000 9.254 323 GLY AAA C 1
ATOM 829 O O . GLY A 1 104 ? 21.427 51.698 10.041 1.000 10.617 323 GLY AAA O 1
ATOM 830 N N . SER A 1 105 ? 23.388 51.618 8.851 1.000 10.224 324 SER AAA N 1
ATOM 831 C CA . SER A 1 105 ? 23.344 53.040 8.594 1.000 9.811 324 SER AAA CA 1
ATOM 832 C C . SER A 1 105 ? 22.089 53.405 7.778 1.000 8.709 324 SER AAA C 1
ATOM 833 O O . SER A 1 105 ? 21.601 52.676 6.909 1.000 10.791 324 SER AAA O 1
ATOM 836 N N . TRP A 1 106 ? 21.627 54.646 7.986 1.000 10.772 325 TRP AAA N 1
ATOM 837 C CA . TRP A 1 106 ? 20.488 55.176 7.221 1.000 10.796 325 TRP AAA CA 1
ATOM 838 C C . TRP A 1 106 ? 20.862 55.700 5.819 1.000 8.905 325 TRP AAA C 1
ATOM 839 O O . TRP A 1 106 ? 20.010 56.106 5.024 1.000 10.448 325 TRP AAA O 1
ATOM 850 N N . ASP A 1 107 ? 22.149 55.817 5.535 1.000 9.245 326 ASP AAA N 1
ATOM 851 C CA . ASP A 1 107 ? 22.592 56.523 4.365 1.000 9.441 326 ASP AAA CA 1
ATOM 852 C C . ASP A 1 107 ? 21.853 56.134 3.089 1.000 9.066 326 ASP AAA C 1
ATOM 853 O O . ASP A 1 107 ? 21.592 57.017 2.256 1.000 12.582 326 ASP AAA O 1
ATOM 858 N N . GLN A 1 108 ? 21.688 54.814 2.789 1.000 9.081 327 GLN AAA N 1
ATOM 859 C CA . GLN A 1 108 ? 21.164 54.400 1.515 1.000 9.322 327 GLN AAA CA 1
ATOM 860 C C . GLN A 1 108 ? 19.611 54.495 1.471 1.000 7.372 327 GLN AAA C 1
ATOM 861 O O . GLN A 1 108 ? 19.024 54.170 0.419 1.000 8.650 327 GLN AAA O 1
ATOM 867 N N . TRP A 1 109 ? 18.918 54.722 2.624 1.000 8.959 328 TRP AAA N 1
ATOM 868 C CA . TRP A 1 109 ? 17.422 54.546 2.773 1.000 8.707 328 TRP AAA CA 1
ATOM 869 C C . TRP A 1 109 ? 16.738 55.871 2.428 1.000 8.591 328 TRP AAA C 1
ATOM 870 O O . TRP A 1 109 ? 17.263 56.967 2.720 1.000 9.793 328 TRP AAA O 1
ATOM 881 N N . VAL A 1 110 ? 15.487 55.731 1.936 1.000 8.778 329 VAL AAA N 1
ATOM 882 C CA . VAL A 1 110 ? 14.663 56.857 1.642 1.000 9.462 329 VAL AAA CA 1
ATOM 883 C C . VAL A 1 110 ? 13.380 56.733 2.453 1.000 7.547 329 VAL AAA C 1
ATOM 884 O O . VAL A 1 110 ? 12.814 55.659 2.635 1.000 9.143 329 VAL AAA O 1
ATOM 888 N N . LYS A 1 111 ? 12.899 57.860 2.978 1.000 9.174 330 LYS AAA N 1
ATOM 889 C CA . LYS A 1 111 ? 11.700 57.846 3.824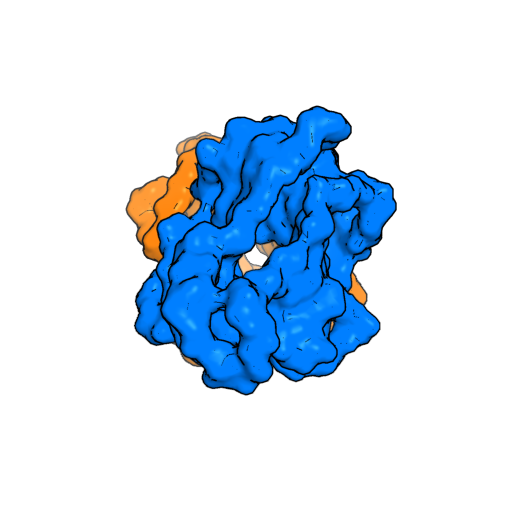 1.000 8.829 330 LYS AAA CA 1
ATOM 890 C C . LYS A 1 111 ? 10.467 57.874 2.910 1.000 8.357 330 LYS AAA C 1
ATOM 891 O O . LYS A 1 111 ? 10.328 58.756 2.080 1.000 10.844 330 LYS AAA O 1
ATOM 897 N N . LEU A 1 112 ? 9.640 56.835 3.033 1.000 8.068 331 LEU AAA N 1
ATOM 898 C CA . LEU A 1 112 ? 8.495 56.596 2.139 1.000 8.168 331 LEU AAA CA 1
ATOM 899 C C . LEU A 1 112 ? 7.253 57.255 2.735 1.000 6.965 331 LEU AAA C 1
ATOM 900 O O . LEU A 1 112 ? 6.429 57.850 2.004 1.000 10.186 331 LEU AAA O 1
ATOM 905 N N . LEU A 1 113 ? 7.082 57.125 4.067 1.000 8.867 332 LEU AAA N 1
ATOM 906 C CA . LEU A 1 113 ? 5.849 57.554 4.723 1.000 7.162 332 LEU AAA CA 1
ATOM 907 C C . LEU A 1 113 ? 6.140 58.067 6.133 1.000 8.053 332 LEU AAA C 1
ATOM 908 O O . LEU A 1 113 ? 6.888 57.430 6.878 1.000 9.456 332 LEU AAA O 1
ATOM 913 N N . ASP A 1 114 ? 5.446 59.181 6.461 1.000 10.234 333 ASP AAA N 1
ATOM 914 C CA . ASP A 1 114 ? 5.356 59.661 7.844 1.000 8.869 333 ASP AAA CA 1
ATOM 915 C C . ASP A 1 114 ? 3.976 59.236 8.342 1.000 12.100 333 ASP AAA C 1
ATOM 916 O O . ASP A 1 114 ? 2.961 59.635 7.750 1.000 16.935 333 ASP AAA O 1
ATOM 929 N N . GLU A 1 116 ? 1.029 58.693 11.373 1.000 10.992 335 GLU AAA N 1
ATOM 930 C CA . GLU A 1 116 ? 0.505 58.986 12.690 1.000 11.134 335 GLU AAA CA 1
ATOM 931 C C . GLU A 1 116 ? -0.764 58.163 12.916 1.000 10.777 335 GLU AAA C 1
ATOM 932 O O . GLU A 1 116 ? -1.681 58.203 12.109 1.000 15.593 335 GLU AAA O 1
ATOM 938 N N . ASN A 1 117 ? -0.795 57.401 14.004 1.000 10.342 336 ASN AAA N 1
ATOM 939 C CA . ASN A 1 117 ? -2.017 56.706 14.403 1.000 10.099 336 ASN AAA CA 1
ATOM 940 C C . ASN A 1 117 ? -2.849 57.725 15.201 1.000 11.510 336 ASN AAA C 1
ATOM 941 O O . ASN A 1 117 ? -2.469 58.123 16.332 1.000 12.473 336 ASN AAA O 1
ATOM 946 N N . VAL A 1 118 ? -3.943 58.234 14.619 1.000 12.858 337 VAL AAA N 1
ATOM 947 C CA . VAL A 1 118 ? -4.812 59.246 15.245 1.000 12.739 337 VAL AAA CA 1
ATOM 948 C C . VAL A 1 118 ? -5.969 58.539 15.912 1.000 15.960 337 VAL AAA C 1
ATOM 949 O O . VAL A 1 118 ? -6.599 57.623 15.334 1.000 15.732 337 VAL AAA O 1
ATOM 953 N N . LYS A 1 119 ? -6.171 58.935 17.177 1.000 15.705 338 LYS AAA N 1
ATOM 954 C CA . LYS A 1 119 ? -7.308 58.426 17.930 1.000 12.908 338 LYS AAA CA 1
ATOM 955 C C . LYS A 1 119 ? -8.540 59.295 17.636 1.000 15.920 338 LYS AAA C 1
ATOM 956 O O . LYS A 1 119 ? -8.570 60.468 18.028 1.000 14.712 338 LYS AAA O 1
ATOM 962 N N . PRO A 1 120 ? -9.550 58.778 16.914 1.000 15.289 339 PRO AAA N 1
ATOM 963 C CA . PRO A 1 120 ? -10.691 59.598 16.467 1.000 15.625 339 PRO AAA CA 1
ATOM 964 C C . PRO A 1 120 ? -11.323 60.446 17.573 1.000 14.732 339 PRO AAA C 1
ATOM 965 O O . PRO A 1 120 ? -11.549 61.641 17.387 1.000 19.744 339 PRO AAA O 1
ATOM 969 N N . SER A 1 121 ? -11.523 59.867 18.754 1.000 17.133 340 SER AAA N 1
ATOM 970 C CA . SER A 1 121 ? -12.228 60.580 19.816 1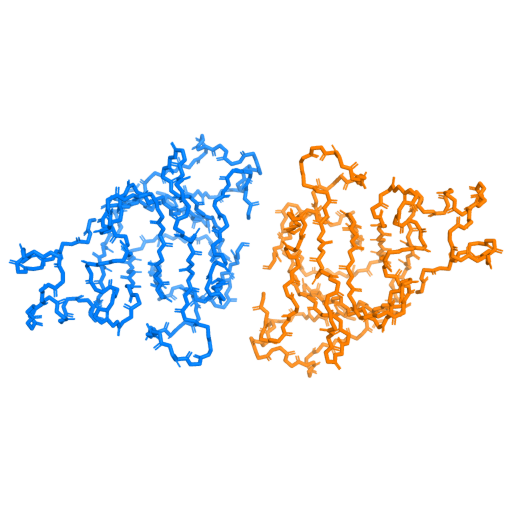.000 19.841 340 SER AAA CA 1
ATOM 971 C C . SER A 1 121 ? -11.294 61.544 20.567 1.000 19.479 340 SER AAA C 1
ATOM 972 O O . SER A 1 121 ? -11.761 62.409 21.304 1.000 21.502 340 SER AAA O 1
ATOM 975 N N . GLY A 1 122 ? -9.974 61.384 20.443 1.000 18.201 341 GLY AAA N 1
ATOM 976 C CA . GLY A 1 122 ? -9.062 62.213 21.223 1.000 19.560 341 GLY AAA CA 1
ATOM 977 C C . GLY A 1 122 ? -9.148 61.965 22.726 1.000 19.398 341 GLY AAA C 1
ATOM 978 O O . GLY A 1 122 ? -8.672 62.800 23.506 1.000 24.019 341 GLY AAA O 1
ATOM 979 N N . SER A 1 123 ? -9.796 60.862 23.153 1.000 19.573 342 SER AAA N 1
ATOM 980 C CA . SER A 1 123 ? -10.067 60.633 24.579 1.000 18.228 342 SER AAA CA 1
ATOM 981 C C . SER A 1 123 ? -8.750 60.338 25.289 1.000 18.020 342 SER AAA C 1
ATOM 982 O O . SER A 1 123 ? -7.827 59.717 24.699 1.000 17.283 342 SER AAA O 1
ATOM 985 N N . PRO A 1 124 ? -8.682 60.563 26.622 1.000 20.552 343 PRO AAA N 1
ATOM 986 C CA . PRO A 1 124 ? -7.513 60.135 27.385 1.000 21.198 343 PRO AAA CA 1
ATOM 987 C C . PRO A 1 124 ? -7.164 58.645 27.261 1.000 17.515 343 PRO AAA C 1
ATOM 988 O O . PRO A 1 124 ? -8.025 57.816 26.925 1.000 17.736 343 PRO AAA O 1
ATOM 992 N N . ILE A 1 125 ? -5.884 58.302 27.532 1.000 19.181 344 ILE AAA N 1
ATOM 993 C CA . ILE A 1 125 ? -5.419 56.913 27.420 1.000 18.647 344 ILE AAA CA 1
ATOM 994 C C . ILE A 1 125 ? -6.310 56.040 28.311 1.000 18.765 344 ILE AAA C 1
ATOM 995 O O . ILE A 1 125 ? -6.591 56.382 29.464 1.000 21.210 344 ILE AAA O 1
ATOM 1000 N N . GLY A 1 126 ? -6.749 54.886 27.781 1.000 16.653 345 GLY AAA N 1
ATOM 1001 C CA . GLY A 1 126 ? -7.576 53.951 28.512 1.000 19.418 345 GLY AAA CA 1
ATOM 1002 C C . GLY A 1 126 ? -9.069 54.108 28.218 1.000 17.490 345 GLY AAA C 1
ATOM 1003 O O . GLY A 1 126 ? -9.825 53.202 28.578 1.000 21.993 345 GLY AAA O 1
ATOM 1004 N N . ILE A 1 127 ? -9.481 55.223 27.581 1.000 15.944 346 ILE AAA N 1
ATOM 1005 C CA . ILE A 1 127 ? -10.886 55.475 27.229 1.000 19.859 346 ILE AAA CA 1
ATOM 1006 C C . ILE A 1 127 ? -11.046 55.278 25.719 1.000 16.078 346 ILE AAA C 1
ATOM 1007 O O . ILE A 1 127 ? -10.248 55.818 24.938 1.000 18.630 346 ILE AAA O 1
ATOM 1012 N N . LEU A 1 128 ? -12.077 54.501 25.312 1.000 16.387 347 LEU AAA N 1
ATOM 1013 C CA . LEU A 1 128 ? -12.289 54.184 23.913 1.000 15.073 347 LEU AAA CA 1
ATOM 1014 C C . LEU A 1 128 ? -13.740 54.459 23.526 1.000 14.837 347 LEU AAA C 1
ATOM 1015 O O . LEU A 1 128 ? -14.651 54.049 24.215 1.000 21.866 347 LEU AAA O 1
ATOM 1020 N N . THR A 1 129 ? -13.949 55.052 22.372 1.000 19.659 348 THR AAA N 1
ATOM 1021 C CA . THR A 1 129 ? -15.288 55.131 21.810 1.000 19.261 348 THR AAA CA 1
ATOM 1022 C C . THR A 1 129 ? -15.468 54.075 20.713 1.000 17.024 348 THR AAA C 1
ATOM 1023 O O . THR A 1 129 ? -14.552 53.281 20.314 1.000 17.096 348 THR AAA O 1
ATOM 1027 N N . GLU A 1 130 ? -16.695 54.058 20.196 1.000 17.935 349 GLU AAA N 1
ATOM 1028 C CA . GLU A 1 130 ? -16.999 53.108 19.148 1.000 18.599 349 GLU AAA CA 1
ATOM 1029 C C . GLU A 1 130 ? -16.205 53.472 17.904 1.000 16.213 349 GLU AAA C 1
ATOM 1030 O O . GLU A 1 130 ? -15.749 52.572 17.186 1.000 17.962 349 GLU AAA O 1
ATOM 1036 N N . ASP A 1 131 ? -16.078 54.783 17.623 1.000 16.131 350 ASP AAA N 1
ATOM 1037 C CA . ASP A 1 131 ? -15.279 55.278 16.506 1.000 14.464 350 ASP AAA CA 1
ATOM 1038 C C . ASP A 1 131 ? -13.809 54.856 16.659 1.000 14.881 350 ASP AAA C 1
ATOM 1039 O O . ASP A 1 131 ? -13.114 54.463 15.694 1.000 16.250 350 ASP AAA O 1
ATOM 1044 N N . ASP A 1 132 ? -13.272 54.947 17.873 1.000 14.333 351 ASP AAA N 1
ATOM 1045 C CA . ASP A 1 132 ? -11.867 54.642 18.112 1.000 12.364 351 ASP AAA CA 1
ATOM 1046 C C . ASP A 1 132 ? -11.657 53.143 17.789 1.000 11.803 351 ASP AAA C 1
ATOM 1047 O O . ASP A 1 132 ? -10.636 52.705 17.170 1.000 13.379 351 ASP AAA O 1
ATOM 1052 N N . ILE A 1 133 ? -12.626 52.308 18.188 1.000 12.540 352 ILE AAA N 1
ATOM 1053 C CA . ILE A 1 133 ? -12.533 50.858 17.971 1.000 10.583 352 ILE AAA CA 1
ATOM 1054 C C . ILE A 1 133 ? -12.607 50.545 16.463 1.000 13.185 352 ILE AAA C 1
ATOM 1055 O O . ILE A 1 133 ? -11.850 49.742 15.897 1.000 12.847 352 ILE AAA O 1
ATOM 1060 N N . GLU A 1 134 ? -13.587 51.126 15.767 1.000 13.357 353 GLU AAA N 1
ATOM 1061 C CA . GLU A 1 134 ? -13.749 50.890 14.343 1.000 12.989 353 GLU AAA CA 1
ATOM 1062 C C . GLU A 1 134 ? -12.463 51.275 13.624 1.000 12.125 353 GLU AAA C 1
ATOM 1063 O O . GLU A 1 134 ? -11.997 50.470 12.771 1.000 12.682 353 GLU AAA O 1
ATOM 1069 N N . ALA A 1 135 ? -11.866 52.411 14.008 1.000 12.017 354 ALA AAA N 1
ATOM 1070 C CA . ALA A 1 135 ? -10.665 52.843 13.285 1.000 12.317 354 ALA AAA CA 1
ATOM 1071 C C . ALA A 1 135 ? -9.546 51.821 13.490 1.000 11.726 354 ALA AAA C 1
ATOM 1072 O O . ALA A 1 135 ? -8.733 51.583 12.565 1.000 11.927 354 ALA AAA O 1
ATOM 1074 N N . ALA A 1 136 ? -9.420 51.290 14.714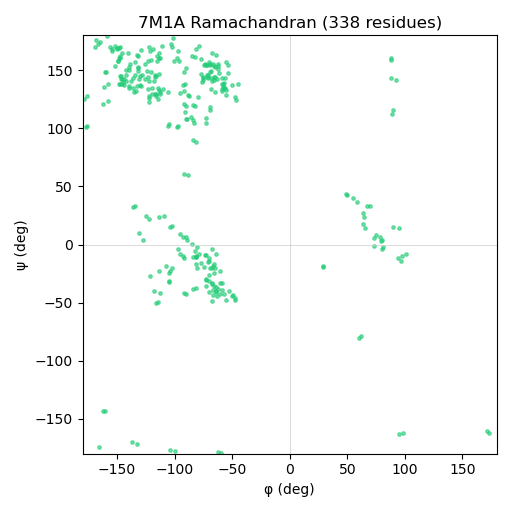 1.000 10.581 355 ALA AAA N 1
ATOM 1075 C CA . ALA A 1 136 ? -8.369 50.350 15.000 1.000 9.684 355 ALA AAA CA 1
ATOM 1076 C C . ALA A 1 136 ? -8.552 49.016 14.259 1.000 9.750 355 ALA AAA C 1
ATOM 1077 O O . ALA A 1 136 ? -7.529 48.393 13.914 1.000 10.076 355 ALA AAA O 1
ATOM 1079 N N . LYS A 1 137 ? -9.788 48.531 14.021 1.000 9.876 356 LYS AAA N 1
ATOM 1080 C CA . LYS A 1 137 ? -10.006 47.367 13.156 1.000 10.918 356 LYS AAA CA 1
ATOM 1081 C C . LYS A 1 137 ? -9.664 47.700 11.722 1.000 10.944 356 LYS AAA C 1
ATOM 1082 O O . LYS A 1 137 ? -9.188 46.774 11.064 1.000 12.531 356 LYS AAA O 1
ATOM 1088 N N . ILE A 1 138 ? -9.882 48.953 11.228 1.000 9.570 357 ILE AAA N 1
ATOM 1089 C CA . ILE A 1 138 ? -9.590 49.261 9.838 1.000 9.139 357 ILE AAA CA 1
ATOM 1090 C C . ILE A 1 138 ? -8.057 49.317 9.651 1.000 9.563 357 ILE AAA C 1
ATOM 1091 O O . ILE A 1 138 ? -7.544 49.012 8.581 1.000 9.711 357 ILE AAA O 1
ATOM 1096 N N . GLY A 1 139 ? -7.317 49.715 10.716 1.000 8.910 358 GLY AAA N 1
ATOM 1097 C CA . GLY A 1 139 ? -5.864 49.860 10.621 1.000 7.507 358 GLY AAA CA 1
ATOM 1098 C C . GLY A 1 139 ? -5.411 51.257 10.138 1.000 8.273 358 GLY AAA C 1
ATOM 1099 O O . GLY A 1 139 ? -6.189 51.925 9.442 1.000 10.161 358 GLY AAA O 1
ATOM 1100 N N . ASP A 1 140 ? -4.156 51.651 10.418 1.000 8.824 359 ASP AAA N 1
ATOM 1101 C CA . ASP A 1 140 ? -3.613 52.825 9.763 1.000 8.912 359 ASP AAA CA 1
ATOM 1102 C C . ASP A 1 140 ? -3.492 52.513 8.275 1.000 8.009 359 ASP AAA C 1
ATOM 1103 O O . ASP A 1 140 ? -3.159 51.380 7.913 1.000 9.667 359 ASP AAA O 1
ATOM 1108 N N . GLN A 1 141 ? -3.784 53.478 7.426 1.000 7.750 360 GLN AAA N 1
ATOM 1109 C CA . GLN A 1 141 ? -3.924 53.330 5.969 1.000 9.008 360 GLN AAA CA 1
ATOM 1110 C C . GLN A 1 141 ? -3.181 54.491 5.296 1.000 8.763 360 GLN AAA C 1
ATOM 1111 O O . GLN A 1 141 ? -3.362 55.659 5.675 1.000 9.440 360 GLN AAA O 1
ATOM 1117 N N . ALA A 1 142 ? -2.338 54.230 4.295 1.000 8.093 361 ALA AAA N 1
ATOM 1118 C CA . ALA A 1 142 ? -1.688 55.331 3.585 1.000 7.476 361 ALA AAA CA 1
ATOM 1119 C C . ALA A 1 142 ? -1.483 54.972 2.124 1.000 7.307 361 ALA AAA C 1
ATOM 1120 O O . ALA A 1 142 ? -1.225 53.805 1.830 1.000 9.568 361 ALA AAA O 1
ATOM 1122 N N . ASN A 1 143 ? -1.608 55.974 1.263 1.000 7.125 362 ASN AAA N 1
ATOM 1123 C CA . ASN A 1 143 ? -1.138 55.828 -0.105 1.000 7.348 362 ASN AAA CA 1
ATOM 1124 C C . ASN A 1 143 ? 0.313 56.300 -0.180 1.000 9.427 362 ASN AAA C 1
ATOM 1125 O O . ASN A 1 143 ? 0.711 57.277 0.409 1.000 12.308 362 ASN AAA O 1
ATOM 1130 N N . VAL A 1 144 ? 1.122 55.541 -0.922 1.000 9.427 363 VAL AAA N 1
ATOM 1131 C CA . VAL A 1 144 ? 2.533 55.927 -1.103 1.000 8.776 363 VAL AAA CA 1
ATOM 1132 C C . VAL A 1 144 ? 2.650 56.856 -2.294 1.000 11.203 363 VAL AAA C 1
ATOM 1133 O O . VAL A 1 144 ? 2.118 56.522 -3.340 1.000 14.289 363 VAL AAA O 1
ATOM 1137 N N . PRO A 1 145 ? 3.289 58.053 -2.154 1.000 14.039 364 PRO AAA N 1
ATOM 1138 C CA . PRO A 1 145 ? 3.363 58.968 -3.308 1.000 13.009 364 PRO AAA CA 1
ATOM 1139 C C . PRO A 1 145 ? 3.935 58.285 -4.540 1.000 12.613 364 PRO AAA C 1
ATOM 1140 O O . PRO A 1 145 ? 4.914 57.524 -4.401 1.000 13.680 364 PRO AAA O 1
ATOM 1144 N N . LEU A 1 146 ? 3.484 58.676 -5.750 1.000 11.129 365 LEU AAA N 1
ATOM 1145 C CA . LEU A 1 146 ? 3.984 58.173 -7.054 1.000 11.758 365 LEU AAA CA 1
ATOM 1146 C C . LEU A 1 146 ? 5.422 58.622 -7.304 1.000 12.003 365 LEU AAA C 1
ATOM 1147 O O . LEU A 1 146 ? 6.132 57.852 -7.960 1.000 18.340 365 LEU AAA O 1
ATOM 1152 N N . ASP A 1 147 ? 5.930 59.648 -6.659 1.000 11.131 366 ASP AAA N 1
ATOM 1153 C CA . ASP A 1 147 ? 7.346 59.961 -6.889 1.000 15.993 366 ASP AAA CA 1
ATOM 1154 C C . ASP A 1 147 ? 8.314 59.165 -6.035 1.000 20.657 366 ASP AAA C 1
ATOM 1155 O O . ASP A 1 147 ? 9.518 59.325 -6.213 1.000 16.492 366 ASP AAA O 1
ATOM 1168 N N . PRO A 1 149 ? 10.724 55.990 -5.215 1.000 13.696 368 PRO AAA N 1
ATOM 1169 C CA . PRO A 1 149 ? 11.344 54.976 -6.054 1.000 12.250 368 PRO AAA CA 1
ATOM 1170 C C . PRO A 1 149 ? 10.771 53.604 -5.720 1.000 9.698 368 PRO AAA C 1
ATOM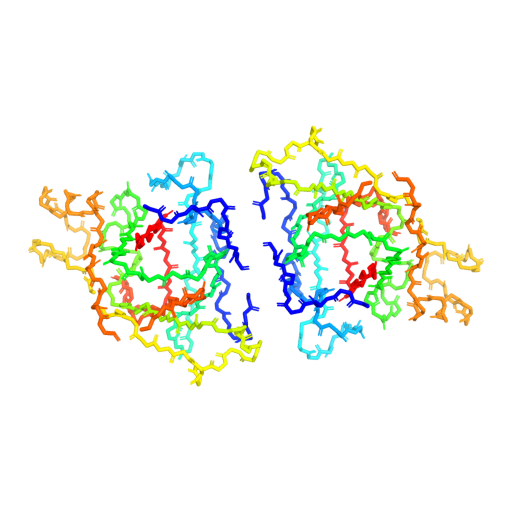 1171 O O . PRO A 1 149 ? 10.212 53.342 -4.627 1.000 10.084 368 PRO AAA O 1
ATOM 1175 N N . ARG A 1 150 ? 10.983 52.665 -6.666 1.000 10.465 369 ARG AAA N 1
ATOM 1176 C CA . ARG A 1 150 ? 10.743 51.258 -6.354 1.000 9.414 369 ARG AAA CA 1
ATOM 1177 C C . ARG A 1 150 ? 11.683 50.797 -5.255 1.000 11.557 369 ARG AAA C 1
ATOM 1178 O O . ARG A 1 150 ? 12.835 51.255 -5.156 1.000 10.567 369 ARG AAA O 1
ATOM 1186 N N . VAL A 1 151 ? 11.153 49.944 -4.355 1.000 9.125 370 VAL AAA N 1
ATOM 1187 C CA . VAL A 1 151 ? 11.966 49.447 -3.238 1.000 8.150 370 VAL AAA CA 1
ATOM 1188 C C . VAL A 1 151 ? 11.700 47.984 -2.979 1.000 8.129 370 VAL AAA C 1
ATOM 1189 O O . VAL A 1 151 ? 10.719 47.449 -3.452 1.000 10.169 370 VAL AAA O 1
ATOM 1193 N N . ARG A 1 152 ? 12.763 47.307 -2.482 1.000 8.138 371 ARG AAA N 1
ATOM 1194 C CA . ARG A 1 152 ? 12.631 45.949 -2.064 1.000 8.968 371 ARG AAA CA 1
ATOM 1195 C C . ARG A 1 152 ? 12.810 45.746 -0.561 1.000 8.118 371 ARG AAA C 1
ATOM 1196 O O . ARG A 1 152 ? 12.212 44.817 -0.034 1.000 10.536 371 ARG AAA O 1
ATOM 1204 N N . TYR A 1 153 ? 13.488 46.641 0.121 1.000 7.514 372 TYR AAA N 1
ATOM 1205 C CA . TYR A 1 153 ? 13.799 46.482 1.542 1.000 7.384 372 TYR AAA CA 1
ATOM 1206 C C . TYR A 1 153 ? 13.114 47.591 2.306 1.000 7.621 372 TYR AAA C 1
ATOM 1207 O O . TYR A 1 153 ? 12.996 48.695 1.757 1.000 7.525 372 TYR AAA O 1
ATOM 1216 N N . ILE A 1 154 ? 12.684 47.265 3.501 1.000 5.533 373 ILE AAA N 1
ATOM 1217 C CA . ILE A 1 154 ? 11.883 48.209 4.285 1.000 6.338 373 ILE AAA CA 1
ATOM 1218 C C . ILE A 1 154 ? 12.454 48.341 5.680 1.000 5.921 373 ILE AAA C 1
ATOM 1219 O O . ILE A 1 154 ? 12.950 47.374 6.261 1.000 5.974 373 ILE AAA O 1
ATOM 1224 N N . ARG A 1 155 ? 12.376 49.547 6.250 1.000 6.591 374 ARG AAA N 1
ATOM 1225 C CA . ARG A 1 155 ? 12.592 49.752 7.672 1.000 6.035 374 ARG AAA CA 1
ATOM 1226 C C . ARG A 1 155 ? 11.356 50.431 8.269 1.000 5.873 374 ARG AAA C 1
ATOM 1227 O O . ARG A 1 155 ? 10.744 51.336 7.647 1.000 9.302 374 ARG AAA O 1
ATOM 1235 N N . ILE A 1 156 ? 11.042 50.044 9.507 1.000 7.793 375 ILE AAA N 1
ATOM 1236 C CA . ILE A 1 156 ? 10.055 50.804 10.290 1.000 7.853 375 ILE AAA CA 1
ATOM 1237 C C . ILE A 1 156 ? 10.768 51.388 11.507 1.000 7.917 375 ILE AAA C 1
ATOM 1238 O O . ILE A 1 156 ? 11.573 50.730 12.163 1.000 8.470 375 ILE AAA O 1
ATOM 1243 N N . LYS A 1 157 ? 10.582 52.720 11.702 1.000 7.562 376 LYS AAA N 1
ATOM 1244 C CA . LYS A 1 157 ? 11.138 53.449 12.844 1.000 6.650 376 LYS AAA CA 1
ATOM 1245 C C . LYS A 1 157 ? 9.984 53.950 13.735 1.000 7.315 376 LYS AAA C 1
ATOM 1246 O O . LYS A 1 157 ? 9.106 54.653 13.250 1.000 8.595 376 LYS AAA O 1
ATOM 1252 N N . CYS A 1 158 ? 10.021 53.604 15.040 1.000 7.767 377 CYS AAA N 1
ATOM 1253 C CA . CYS A 1 158 ? 8.981 54.043 15.970 1.000 8.692 377 CYS AAA CA 1
ATOM 1254 C C . CYS A 1 158 ? 9.468 55.292 16.704 1.000 7.378 377 CYS AAA C 1
ATOM 1255 O O . CYS A 1 158 ? 10.303 55.191 17.626 1.000 10.229 377 CYS AAA O 1
ATOM 1258 N N . LEU A 1 159 ? 8.972 56.479 16.278 1.000 8.549 378 LEU AAA N 1
ATOM 1259 C CA . LEU A 1 159 ? 9.370 57.716 16.944 1.000 9.943 378 LEU AAA CA 1
ATOM 1260 C C . LEU A 1 159 ? 8.728 57.856 18.323 1.000 10.069 378 LEU AAA C 1
ATOM 1261 O O . LEU A 1 159 ? 9.339 58.404 19.237 1.000 12.584 378 LEU AAA O 1
ATOM 1266 N N . LYS A 1 160 ? 7.479 57.387 18.481 1.000 8.527 379 LYS AAA N 1
ATOM 1267 C CA . LYS A 1 160 ? 6.777 57.488 19.754 1.000 8.478 379 LYS AAA CA 1
ATOM 1268 C C . LYS A 1 160 ? 5.639 56.503 19.756 1.000 8.024 379 LYS AAA C 1
ATOM 1269 O O . LYS A 1 160 ? 4.911 56.427 18.737 1.000 9.086 379 LYS AAA O 1
ATOM 1275 N N . ASN A 1 161 ? 5.490 55.794 20.872 1.000 8.518 380 ASN AAA N 1
ATOM 1276 C CA . ASN A 1 161 ? 4.324 54.940 21.001 1.000 8.331 380 ASN AAA CA 1
ATOM 1277 C C . ASN A 1 161 ? 3.292 55.567 21.940 1.000 10.228 380 ASN AAA C 1
ATOM 1278 O O . ASN A 1 161 ? 3.455 56.682 22.412 1.000 10.108 380 ASN AAA O 1
ATOM 1283 N N . TRP A 1 162 ? 2.201 54.850 22.194 1.000 9.588 381 TRP AAA N 1
ATOM 1284 C CA . TRP A 1 162 ? 1.106 55.427 22.996 1.000 10.298 381 TRP AAA CA 1
ATOM 1285 C C . TRP A 1 162 ? 1.439 55.530 24.482 1.000 11.582 381 TRP AAA C 1
ATOM 1286 O O . TRP A 1 162 ? 0.621 56.096 25.219 1.000 15.633 381 TRP AAA O 1
ATOM 1297 N N . SER A 1 163 ? 2.565 54.947 24.939 1.000 11.159 382 SER AAA N 1
ATOM 1298 C CA . SER A 1 163 ? 3.074 55.135 26.304 1.000 12.977 382 SER AAA CA 1
ATOM 1299 C C . SER A 1 163 ? 4.241 56.140 26.299 1.000 11.473 382 SER AAA C 1
ATOM 1300 O O . SER A 1 163 ? 4.915 56.280 27.315 1.000 13.735 382 SER AAA O 1
ATOM 1303 N N . ASN A 1 164 ? 4.392 56.901 25.217 1.000 12.016 383 ASN AAA N 1
ATOM 1304 C CA . ASN A 1 164 ? 5.365 57.995 25.189 1.000 11.915 383 ASN AAA CA 1
ATOM 1305 C C . ASN A 1 164 ? 6.822 57.492 25.253 1.000 13.047 383 ASN AAA C 1
ATOM 1306 O O . ASN A 1 164 ? 7.733 58.212 25.703 1.000 12.902 383 ASN AAA O 1
ATOM 1311 N N . ASN A 1 165 ? 7.088 56.323 24.663 1.000 11.036 384 ASN AAA N 1
ATOM 1312 C CA . ASN A 1 165 ? 8.472 55.882 24.547 1.000 9.374 384 ASN AAA CA 1
ATOM 1313 C C . ASN A 1 165 ? 8.731 55.291 23.148 1.000 9.341 384 ASN AAA C 1
ATOM 1314 O O . ASN A 1 165 ? 7.934 55.423 22.215 1.000 10.404 384 ASN AAA O 1
ATOM 1319 N N . TYR A 1 166 ? 9.911 54.662 22.994 1.000 9.203 385 TYR AAA N 1
ATOM 1320 C CA . TYR A 1 166 ? 10.424 54.306 21.668 1.000 8.232 385 TYR AAA CA 1
ATOM 1321 C C . TYR A 1 166 ? 10.081 52.849 21.290 1.000 7.880 385 TYR AAA C 1
ATOM 1322 O O . TYR A 1 166 ? 10.348 52.474 20.153 1.000 9.440 385 TYR AAA O 1
ATOM 1331 N N . ASN A 1 167 ? 9.523 52.040 22.229 1.000 8.315 386 ASN AAA N 1
ATOM 1332 C CA . ASN A 1 167 ? 9.176 50.656 21.934 1.000 8.514 386 ASN AAA CA 1
ATOM 1333 C C . ASN A 1 167 ? 8.085 50.576 20.877 1.000 7.722 386 ASN AAA C 1
ATOM 1334 O O . ASN A 1 167 ? 7.333 51.504 20.660 1.000 7.906 386 ASN AAA O 1
ATOM 1339 N N . ILE A 1 168 ? 7.949 49.388 20.297 1.000 6.995 387 ILE AAA N 1
ATOM 1340 C CA . ILE A 1 168 ? 6.837 49.170 19.389 1.000 7.090 387 ILE AAA CA 1
ATOM 1341 C C . ILE A 1 168 ? 6.324 47.729 19.494 1.000 6.343 387 ILE AAA C 1
ATOM 1342 O O . ILE A 1 168 ? 7.095 46.767 19.585 1.000 7.894 387 ILE AAA O 1
ATOM 1347 N N . CYS A 1 169 ? 4.987 47.555 19.406 1.000 7.031 388 CYS AAA N 1
ATOM 1348 C CA . CYS A 1 169 ? 4.395 46.237 19.195 1.000 7.006 388 CYS AAA CA 1
ATOM 1349 C C . CYS A 1 169 ? 3.190 46.444 18.242 1.000 6.923 388 CYS AAA C 1
ATOM 1350 O O . CYS A 1 169 ? 2.499 47.461 18.302 1.000 7.257 388 CYS AAA O 1
ATOM 1353 N N . PHE A 1 170 ? 2.887 45.433 17.439 1.000 6.409 389 PHE AAA N 1
ATOM 1354 C CA . PHE A 1 170 ? 1.736 45.456 16.550 1.000 7.093 389 PHE AAA CA 1
ATOM 1355 C C . PHE A 1 170 ? 1.533 44.050 15.975 1.000 5.924 389 PHE AAA C 1
ATOM 1356 O O . PHE A 1 170 ? 2.425 43.178 16.176 1.000 6.747 389 PHE AAA O 1
ATOM 1364 N N . THR A 1 171 ? 0.384 43.806 15.284 1.000 6.687 390 THR AAA N 1
ATOM 1365 C CA . THR A 1 171 ? 0.035 42.455 14.872 1.000 5.921 390 THR AAA CA 1
ATOM 1366 C C . THR A 1 171 ? 0.249 42.191 13.372 1.000 6.046 390 THR AAA C 1
ATOM 1367 O O . THR A 1 171 ? 0.481 40.985 13.029 1.000 6.953 390 THR AAA O 1
ATOM 1371 N N . GLU A 1 172 ? 0.100 43.165 12.458 1.000 6.093 391 GLU AAA N 1
ATOM 1372 C CA . GLU A 1 172 ? 0.146 42.852 11.030 1.000 6.129 391 GLU AAA CA 1
ATOM 1373 C C . GLU A 1 172 ? 0.431 44.138 10.271 1.000 5.357 391 GLU AAA C 1
ATOM 1374 O O . GLU A 1 172 ? -0.023 45.223 10.695 1.000 6.492 391 GLU AAA O 1
ATOM 1380 N N . LEU A 1 173 ? 1.127 44.010 9.134 1.000 5.863 392 LEU AAA N 1
ATOM 1381 C CA . LEU A 1 173 ? 1.196 45.096 8.167 1.000 6.512 392 LEU AAA CA 1
ATOM 1382 C C . LEU A 1 173 ? 0.897 44.518 6.800 1.000 5.380 392 LEU AAA C 1
ATOM 1383 O O . LEU A 1 173 ? 0.951 43.288 6.616 1.000 6.071 392 LEU AAA O 1
ATOM 1388 N N . THR A 1 174 ? 0.557 45.395 5.832 1.000 6.841 393 THR AAA N 1
ATOM 1389 C CA . THR A 1 174 ? 0.312 44.944 4.474 1.000 5.663 393 THR AAA CA 1
ATOM 1390 C C . THR A 1 174 ? 0.876 46.011 3.539 1.000 6.265 393 THR AAA C 1
ATOM 1391 O O . THR A 1 174 ? 0.699 47.209 3.786 1.000 7.066 393 THR AAA O 1
ATOM 1395 N N . PHE A 1 175 ? 1.498 45.556 2.437 1.000 7.554 394 PHE AAA N 1
ATOM 1396 C CA . PHE A 1 175 ? 1.885 46.444 1.347 1.000 8.176 394 PHE AAA CA 1
ATOM 1397 C C . PHE A 1 175 ? 1.106 46.052 0.080 1.000 7.317 394 PHE AAA C 1
ATOM 1398 O O . PHE A 1 175 ? 0.848 44.876 -0.182 1.000 7.524 394 PHE AAA O 1
ATOM 1406 N N . TRP A 1 176 ? 0.761 47.067 -0.716 1.000 8.290 395 TRP AAA N 1
ATOM 1407 C CA . TRP A 1 176 ? 0.220 46.883 -2.048 1.000 7.008 395 TRP AAA CA 1
ATOM 1408 C C . TRP A 1 176 ? 1.160 47.587 -3.038 1.000 7.558 395 TRP AAA C 1
ATOM 1409 O O . TRP A 1 176 ? 1.746 48.584 -2.655 1.000 8.425 395 TRP AAA O 1
ATOM 1420 N N . GLY A 1 177 ? 1.273 47.061 -4.281 1.000 10.172 396 GLY AAA N 1
ATOM 1421 C CA . GLY A 1 177 ? 1.945 47.801 -5.370 1.000 9.257 396 GLY AAA CA 1
ATOM 1422 C C . GLY A 1 177 ? 2.074 47.056 -6.675 1.000 17.837 396 GLY AAA C 1
ATOM 1423 O O . GLY A 1 177 ? 1.154 46.180 -6.766 1.000 16.833 396 GLY AAA O 1
ATOM 1432 N N . GLU B 1 2 ? 31.496 30.113 -3.860 1.000 9.445 221 GLU BBB N 1
ATOM 1433 C CA . GLU B 1 2 ? 30.899 30.305 -2.543 1.000 8.459 221 GLU BBB CA 1
ATOM 1434 C C . GLU B 1 2 ? 29.572 31.064 -2.740 1.000 9.449 221 GLU BBB C 1
ATOM 1435 O O . GLU B 1 2 ? 29.530 32.110 -3.397 1.000 12.449 221 GLU BBB O 1
ATOM 1441 N N . LEU B 1 3 ? 28.462 30.519 -2.208 1.000 8.134 222 LEU BBB N 1
ATOM 1442 C CA . LEU B 1 3 ? 27.215 31.290 -2.350 1.000 8.975 222 LEU BBB CA 1
ATOM 1443 C C . LEU B 1 3 ? 27.286 32.587 -1.560 1.000 9.244 222 LEU BBB C 1
ATOM 1444 O O . LEU B 1 3 ? 27.926 32.681 -0.507 1.000 8.765 222 LEU BBB O 1
ATOM 1449 N N . ASP B 1 4 ? 26.659 33.613 -2.156 1.000 8.816 223 ASP BBB N 1
ATOM 1450 C CA . ASP B 1 4 ? 26.738 34.982 -1.634 1.000 8.789 223 ASP BBB CA 1
ATOM 1451 C C . ASP B 1 4 ? 25.885 35.093 -0.344 1.000 6.822 223 ASP BBB C 1
ATOM 1452 O O . ASP B 1 4 ? 24.647 35.125 -0.391 1.000 8.052 223 ASP BBB O 1
ATOM 1457 N N . LYS B 1 5 ? 26.571 35.211 0.797 1.000 6.712 224 LYS BBB N 1
ATOM 1458 C CA . LYS B 1 5 ? 25.908 35.227 2.094 1.000 7.132 224 LYS BBB CA 1
ATOM 1459 C C . LYS B 1 5 ? 25.128 36.518 2.318 1.000 7.672 224 LYS BBB C 1
ATOM 1460 O O . LYS B 1 5 ? 24.229 36.521 3.156 1.000 7.774 224 LYS BBB O 1
ATOM 1466 N N . THR B 1 6 ? 25.385 37.561 1.507 1.000 7.215 225 THR BBB N 1
ATOM 1467 C CA . THR B 1 6 ? 24.600 38.780 1.656 1.000 7.720 225 THR BBB CA 1
ATOM 1468 C C . THR B 1 6 ? 23.124 38.587 1.284 1.000 7.970 225 THR BBB C 1
ATOM 1469 O O . THR B 1 6 ? 22.274 39.382 1.703 1.000 9.492 225 THR BBB O 1
ATOM 1473 N N . LYS B 1 7 ? 22.869 37.513 0.548 1.000 7.324 226 LYS BBB N 1
ATOM 1474 C CA . LYS B 1 7 ? 21.525 37.179 0.120 1.000 8.688 226 LYS BBB CA 1
ATOM 1475 C C . LYS B 1 7 ? 20.801 36.223 1.072 1.000 8.202 226 LYS BBB C 1
ATOM 1476 O O . LYS B 1 7 ? 19.602 35.945 0.916 1.000 8.763 226 LYS BBB O 1
ATOM 1482 N N . PHE B 1 8 ? 21.519 35.639 2.052 1.000 6.645 227 PHE BBB N 1
ATOM 1483 C CA . PHE B 1 8 ? 20.885 34.634 2.925 1.000 6.415 227 PHE BBB CA 1
ATOM 1484 C C . PHE B 1 8 ? 19.855 35.377 3.806 1.000 6.462 227 PHE BBB C 1
ATOM 1485 O O . PHE B 1 8 ? 20.024 36.556 4.218 1.000 6.644 227 PHE BBB O 1
ATOM 1493 N N . ARG B 1 9 ? 18.770 34.689 4.170 1.000 5.539 228 ARG BBB N 1
ATOM 1494 C CA . ARG B 1 9 ? 17.740 35.310 5.006 1.000 6.222 228 ARG BBB CA 1
ATOM 1495 C C . ARG B 1 9 ? 17.245 34.298 6.031 1.000 5.373 228 ARG BBB C 1
ATOM 1496 O O . ARG B 1 9 ? 17.017 33.117 5.713 1.000 7.023 228 ARG BBB O 1
ATOM 1504 N N . GLU B 1 10 ? 17.120 34.768 7.294 1.000 6.976 229 GLU BBB N 1
ATOM 1505 C CA . GLU B 1 10 ? 16.455 33.985 8.336 1.000 6.835 229 GLU BBB CA 1
ATOM 1506 C C . GLU B 1 10 ? 15.005 33.693 7.952 1.000 6.941 229 GLU BBB C 1
ATOM 1507 O O . GLU B 1 10 ? 14.374 34.471 7.253 1.000 7.976 229 GLU BBB O 1
ATOM 1521 N N . TYR B 1 12 ? 11.412 31.515 9.847 1.000 7.273 231 TYR BBB N 1
ATOM 1522 C CA . TYR B 1 12 ? 10.901 31.050 11.126 1.000 7.758 231 TYR BBB CA 1
ATOM 1523 C C . TYR B 1 12 ? 9.598 30.324 10.837 1.000 8.810 231 TYR BBB C 1
ATOM 1524 O O . TYR B 1 12 ? 8.585 31.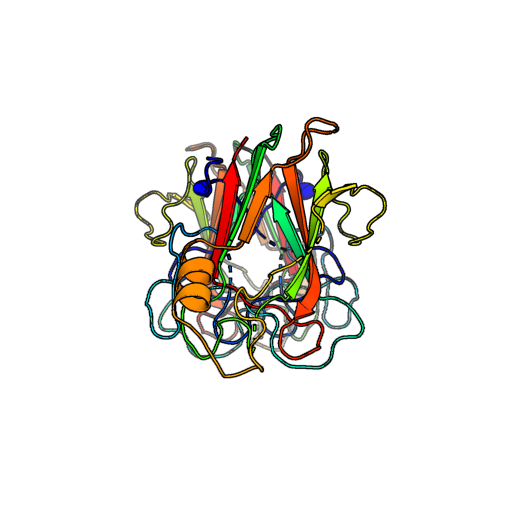001 10.567 1.000 7.680 231 TYR BBB O 1
ATOM 1533 N N . LEU B 1 13 ? 9.688 28.979 10.821 1.000 7.901 232 LEU BBB N 1
ATOM 1534 C CA . LEU B 1 13 ? 8.485 28.180 10.632 1.000 8.603 232 LEU BBB CA 1
ATOM 1535 C C . LEU B 1 13 ? 7.927 27.678 11.956 1.000 10.376 232 LEU BBB C 1
ATOM 1536 O O . LEU B 1 13 ? 8.645 27.626 12.938 1.000 9.050 232 LEU BBB O 1
ATOM 1541 N N . GLN B 1 14 ? 6.614 27.274 12.019 1.000 10.299 233 GLN BBB N 1
ATOM 1542 C CA . GLN B 1 14 ? 6.072 26.866 13.313 1.000 10.955 233 GLN BBB CA 1
ATOM 1543 C C . GLN B 1 14 ? 6.907 25.723 13.873 1.000 9.088 233 GLN BBB C 1
ATOM 1544 O O . GLN B 1 14 ? 7.269 24.748 13.156 1.000 12.323 233 GLN BBB O 1
ATOM 1550 N N . ASN B 1 15 ? 7.159 25.812 15.163 1.000 10.040 234 ASN BBB N 1
ATOM 1551 C CA . ASN B 1 15 ? 7.885 24.809 15.934 1.000 12.831 234 ASN BBB CA 1
ATOM 1552 C C . ASN B 1 15 ? 9.390 24.921 15.757 1.000 11.484 234 ASN BBB C 1
ATOM 1553 O O . ASN B 1 15 ? 10.088 24.140 16.380 1.000 12.256 234 ASN BBB O 1
ATOM 1558 N N . ASP B 1 16 ? 9.873 25.839 14.893 1.000 8.599 235 ASP BBB N 1
ATOM 1559 C CA . ASP B 1 16 ? 11.327 25.981 14.877 1.000 7.816 235 ASP BBB CA 1
ATOM 1560 C C . ASP B 1 16 ? 11.842 26.439 16.225 1.000 7.781 235 ASP BBB C 1
ATOM 1561 O O . ASP B 1 16 ? 11.157 27.152 16.987 1.000 9.697 235 ASP BBB O 1
ATOM 1566 N N . SER B 1 17 ? 13.115 26.118 16.514 1.000 8.111 236 SER BBB N 1
ATOM 1567 C CA . SER B 1 17 ? 13.762 26.580 17.733 1.000 7.882 236 SER BBB CA 1
ATOM 1568 C C . SER B 1 17 ? 14.113 28.063 17.562 1.000 9.085 236 SER BBB C 1
ATOM 1569 O O . SER B 1 17 ? 14.649 28.447 16.526 1.000 11.715 236 SER BBB O 1
ATOM 1572 N N . ARG B 1 18 ? 13.958 28.851 18.635 1.000 8.288 237 ARG BBB N 1
ATOM 1573 C CA . ARG B 1 18 ? 14.609 30.161 18.682 1.000 9.173 237 ARG BBB CA 1
ATOM 1574 C C . ARG B 1 18 ? 16.101 29.977 18.872 1.000 9.208 237 ARG BBB C 1
ATOM 1575 O O . ARG B 1 18 ? 16.547 29.063 19.526 1.000 10.545 237 ARG BBB O 1
ATOM 1583 N N . VAL B 1 19 ? 16.844 30.896 18.244 1.000 7.928 238 VAL BBB N 1
ATOM 1584 C CA . VAL B 1 19 ? 18.311 30.755 18.162 1.000 6.572 238 VAL BBB CA 1
ATOM 1585 C C . VAL B 1 19 ? 19.020 31.973 18.765 1.000 8.123 238 VAL BBB C 1
ATOM 1586 O O . VAL B 1 19 ? 20.196 32.245 18.437 1.000 7.913 238 VAL BBB O 1
ATOM 1590 N N . ASP B 1 20 ? 18.328 32.717 19.644 1.000 9.102 239 ASP BBB N 1
ATOM 1591 C CA . ASP B 1 20 ? 18.788 34.062 20.025 1.000 7.873 239 ASP BBB CA 1
ATOM 1592 C C . ASP B 1 20 ? 19.196 34.091 21.511 1.000 9.577 239 ASP BBB C 1
ATOM 1593 O O . ASP B 1 20 ? 19.256 35.132 22.108 1.000 11.618 239 ASP BBB O 1
ATOM 1598 N N . SER B 1 21 ? 19.559 32.976 22.110 1.000 8.655 240 SER BBB N 1
ATOM 1599 C CA . SER B 1 21 ? 20.054 32.936 23.477 1.000 9.552 240 SER BBB CA 1
ATOM 1600 C C . SER B 1 21 ? 21.464 33.507 23.519 1.000 10.073 240 SER BBB C 1
ATOM 1601 O O . SER B 1 21 ? 22.162 33.466 22.512 1.000 10.286 240 SER BBB O 1
ATOM 1604 N N . TYR B 1 22 ? 21.882 34.042 24.682 1.000 12.437 241 TYR BBB N 1
ATOM 1605 C CA . TYR B 1 22 ? 23.257 34.525 24.866 1.000 13.797 241 TYR BBB CA 1
ATOM 1606 C C . TYR B 1 22 ? 23.615 35.542 23.783 1.000 11.193 241 TYR BBB C 1
ATOM 1607 O O . TYR B 1 22 ? 24.752 35.575 23.271 1.000 14.944 241 TYR BBB O 1
ATOM 1616 N N . ASP B 1 23 ? 22.651 36.409 23.447 1.000 12.883 242 ASP BBB N 1
ATOM 1617 C CA . ASP B 1 23 ? 22.825 37.482 22.467 1.000 14.088 242 ASP BBB CA 1
ATOM 1618 C C . ASP B 1 23 ? 23.094 36.942 21.068 1.000 10.872 242 ASP BBB C 1
ATOM 1619 O O . ASP B 1 23 ? 23.630 37.644 20.242 1.000 14.093 242 ASP BBB O 1
ATOM 1624 N N . GLY B 1 24 ? 22.659 35.689 20.827 1.000 9.671 243 GLY BBB N 1
ATOM 1625 C CA . GLY B 1 24 ? 22.868 35.141 19.481 1.000 9.417 243 GLY BBB CA 1
ATOM 1626 C C . GLY B 1 24 ? 21.833 35.687 18.506 1.000 7.466 243 GLY BBB C 1
ATOM 1627 O O . GLY B 1 24 ? 20.831 36.324 18.864 1.000 10.622 243 GLY BBB O 1
ATOM 1628 N N . LYS B 1 25 ? 22.051 35.404 17.219 1.000 7.864 244 LYS BBB N 1
ATOM 1629 C CA . LYS B 1 25 ? 21.168 35.776 16.123 1.000 7.072 244 LYS BBB CA 1
ATOM 1630 C C . LYS B 1 25 ? 21.499 34.874 14.962 1.000 6.241 244 LYS BBB C 1
ATOM 1631 O O . LYS B 1 25 ? 22.679 34.620 14.680 1.000 6.570 244 LYS BBB O 1
ATOM 1645 N N . GLU B 1 27 ? 21.574 35.531 11.791 1.000 6.608 246 GLU BBB N 1
ATOM 1646 C CA . GLU B 1 27 ? 22.392 36.185 10.784 1.000 7.047 246 GLU BBB CA 1
ATOM 1647 C C . GLU B 1 27 ? 23.865 36.135 11.177 1.000 7.102 246 GLU BBB C 1
ATOM 1648 O O . GLU B 1 27 ? 24.706 36.270 10.311 1.000 8.517 246 GLU BBB O 1
ATOM 1654 N N . TYR B 1 28 ? 24.182 35.900 12.473 1.000 6.199 247 TYR BBB N 1
ATOM 1655 C CA . TYR B 1 28 ? 25.596 35.851 12.818 1.000 6.205 247 TYR BBB CA 1
ATOM 1656 C C . TYR B 1 28 ? 26.324 34.619 12.282 1.000 6.303 247 TYR BBB C 1
ATOM 1657 O O . TYR B 1 28 ? 27.585 34.639 12.299 1.000 6.346 247 TYR BBB O 1
ATOM 1666 N N . VAL B 1 29 ? 25.598 33.595 11.776 1.000 6.531 248 VAL BBB N 1
ATOM 1667 C CA . VAL B 1 29 ? 26.280 32.426 11.240 1.000 5.976 248 VAL BBB CA 1
ATOM 1668 C C . VAL B 1 29 ? 26.461 32.521 9.736 1.000 6.705 248 VAL BBB C 1
ATOM 1669 O O . VAL B 1 29 ? 27.004 31.591 9.182 1.000 6.472 248 VAL BBB O 1
ATOM 1673 N N . TRP B 1 30 ? 26.157 33.689 9.135 1.000 6.174 249 TRP BBB N 1
ATOM 1674 C CA . TRP B 1 30 ? 26.554 33.951 7.751 1.000 6.347 249 TRP BBB CA 1
ATOM 1675 C C . TRP B 1 30 ? 27.120 35.352 7.605 1.000 6.223 249 TRP BBB C 1
ATOM 1676 O O . TRP B 1 30 ? 27.007 35.903 6.541 1.000 8.008 249 TRP BBB O 1
ATOM 1687 N N . ASN B 1 31 ? 27.769 35.820 8.667 1.000 6.198 250 ASN BBB N 1
ATOM 1688 C CA . ASN B 1 31 ? 28.389 37.152 8.610 1.000 7.507 250 ASN BBB CA 1
ATOM 1689 C C . ASN B 1 31 ? 29.852 37.099 8.116 1.000 7.994 250 ASN BBB C 1
ATOM 1690 O O . ASN B 1 31 ? 30.483 38.157 8.092 1.000 11.542 250 ASN BBB O 1
ATOM 1695 N N . GLY B 1 32 ? 30.364 35.939 7.670 1.000 7.824 251 GLY BBB N 1
ATOM 1696 C CA . GLY B 1 32 ? 31.731 35.803 7.165 1.000 8.912 251 GLY BBB CA 1
ATOM 1697 C C . GLY B 1 32 ? 32.777 35.819 8.268 1.000 10.129 251 GLY BBB C 1
ATOM 1698 O O . GLY B 1 32 ? 33.952 35.922 7.928 1.000 16.484 251 GLY BBB O 1
ATOM 1699 N N . ARG B 1 33 ? 32.338 35.775 9.558 1.000 7.893 252 ARG BBB N 1
ATOM 1700 C CA . ARG B 1 33 ? 33.279 35.801 10.668 1.000 9.761 252 ARG BBB CA 1
ATOM 1701 C C . ARG B 1 33 ? 33.192 34.471 11.365 1.000 7.749 252 ARG BBB C 1
ATOM 1702 O O . ARG B 1 33 ? 32.103 33.993 11.724 1.000 7.086 252 ARG BBB O 1
ATOM 1710 N N . ILE B 1 34 ? 34.373 33.881 11.639 1.000 7.489 253 ILE BBB N 1
ATOM 1711 C CA . ILE B 1 34 ? 34.439 32.664 12.415 1.000 8.226 253 ILE BBB CA 1
ATOM 1712 C C . ILE B 1 34 ? 34.966 33.112 13.804 1.000 8.446 253 ILE BBB C 1
ATOM 1713 O O . ILE B 1 34 ? 36.140 33.462 13.941 1.000 11.846 253 ILE BBB O 1
ATOM 1718 N N . SER B 1 35 ? 34.077 33.216 14.785 1.000 7.610 254 SER BBB N 1
ATOM 1719 C CA . SER B 1 35 ? 34.301 33.990 16.007 1.000 9.015 254 SER BBB CA 1
ATOM 1720 C C . SER B 1 35 ? 34.439 33.104 17.237 1.000 9.963 254 SER BBB C 1
ATOM 1721 O O . SER B 1 35 ? 34.049 31.903 17.224 1.000 8.910 254 SER BBB O 1
ATOM 1724 N N . LYS B 1 36 ? 34.840 33.747 18.345 1.000 10.135 255 LYS BBB N 1
ATOM 1725 C CA . LYS B 1 36 ? 34.878 33.124 19.673 1.000 9.474 255 LYS BBB CA 1
ATOM 1726 C C . LYS B 1 36 ? 34.134 34.054 20.635 1.000 10.409 255 LYS BBB C 1
ATOM 1727 O O . LYS B 1 36 ? 33.970 35.253 20.377 1.000 11.213 255 LYS BBB O 1
ATOM 1733 N N . ASP B 1 37 ? 33.829 33.546 21.839 1.000 10.418 256 ASP BBB N 1
ATOM 1734 C CA . ASP B 1 37 ? 33.214 34.362 22.886 1.000 11.583 256 ASP BBB CA 1
ATOM 1735 C C . ASP B 1 37 ? 34.077 35.603 23.164 1.000 13.419 256 ASP BBB C 1
ATOM 1736 O O . ASP B 1 37 ? 35.289 35.492 23.224 1.000 15.007 256 ASP BBB O 1
ATOM 1741 N N . GLY B 1 38 ? 33.439 36.747 23.234 1.000 15.309 257 GLY BBB N 1
ATOM 1742 C CA . GLY B 1 38 ? 34.103 38.011 23.529 1.000 15.640 257 GLY BBB CA 1
ATOM 1743 C C . GLY B 1 38 ? 34.426 38.828 22.283 1.000 17.791 257 GLY BBB C 1
ATOM 1744 O O . GLY B 1 38 ? 34.718 40.019 22.359 1.000 16.638 257 GLY BBB O 1
ATOM 1745 N N . ASP B 1 39 ? 34.268 38.232 21.103 1.000 15.038 258 ASP BBB N 1
ATOM 1746 C CA . ASP B 1 39 ? 34.486 38.999 19.899 1.000 14.232 258 ASP BBB CA 1
ATOM 1747 C C . ASP B 1 39 ? 33.327 39.960 19.648 1.000 14.446 258 ASP BBB C 1
ATOM 1748 O O . ASP B 1 39 ? 32.178 39.705 20.095 1.000 15.434 258 ASP BBB O 1
ATOM 1753 N N . SER B 1 40 ? 33.622 41.056 18.924 1.000 16.576 259 SER BBB N 1
ATOM 1754 C CA . SER B 1 40 ? 32.569 41.981 18.506 1.000 14.978 259 SER BBB CA 1
ATOM 1755 C C . SER B 1 40 ? 31.891 41.443 17.234 1.000 14.058 259 SER BBB C 1
ATOM 1756 O O . SER B 1 40 ? 32.393 40.530 16.577 1.000 17.254 259 SER BBB O 1
ATOM 1759 N N . GLY B 1 41 ? 30.692 41.947 16.942 1.000 19.735 260 GLY BBB N 1
ATOM 1760 C CA . GLY B 1 41 ? 30.100 41.807 15.607 1.000 17.782 260 GLY BBB CA 1
ATOM 1761 C C . GLY B 1 41 ? 29.170 40.617 15.491 1.000 19.083 260 GLY BBB C 1
ATOM 1762 O O . GLY B 1 41 ? 28.810 40.259 14.323 1.000 20.229 260 GLY BBB O 1
ATOM 1763 N N . GLY B 1 42 ? 28.786 40.041 16.676 1.000 12.767 261 GLY BBB N 1
ATOM 1764 C CA . GLY B 1 42 ? 27.797 38.957 16.736 1.000 11.130 261 GLY BBB CA 1
ATOM 1765 C C . GLY B 1 42 ? 28.566 37.619 16.614 1.000 9.546 261 GLY BBB C 1
ATOM 1766 O O . GLY B 1 42 ? 29.171 37.322 15.568 1.000 12.065 261 GLY BBB O 1
ATOM 1767 N N . VAL B 1 43 ? 28.529 36.786 17.684 1.000 9.578 262 VAL BBB N 1
ATOM 1768 C CA . VAL B 1 43 ? 29.396 35.601 17.738 1.000 8.277 262 VAL BBB CA 1
ATOM 1769 C C . VAL B 1 43 ? 28.784 34.411 17.002 1.000 8.173 262 VAL BBB C 1
ATOM 1770 O O . VAL B 1 43 ? 29.512 33.578 16.403 1.000 10.180 262 VAL BBB O 1
ATOM 1774 N N . GLY B 1 44 ? 27.450 34.240 17.109 1.000 7.831 263 GLY BBB N 1
ATOM 1775 C CA . GLY B 1 44 ? 26.898 33.043 16.487 1.000 8.467 263 GLY BBB CA 1
ATOM 1776 C C . GLY B 1 44 ? 25.414 32.978 16.884 1.000 6.098 263 GLY BBB C 1
ATOM 1777 O O . GLY B 1 44 ? 24.775 33.949 17.267 1.000 8.437 263 GLY BBB O 1
ATOM 1778 N N . LEU B 1 45 ? 24.816 31.786 16.738 1.000 6.457 264 LEU BBB N 1
ATOM 1779 C CA . LEU B 1 45 ? 23.458 31.492 17.177 1.000 6.223 264 LEU BBB CA 1
ATOM 1780 C C . LEU B 1 45 ? 23.538 30.500 18.314 1.000 7.152 264 LEU BBB C 1
ATOM 1781 O O . LEU B 1 45 ? 24.526 29.798 18.500 1.000 7.699 264 LEU BBB O 1
ATOM 1786 N N . HIS B 1 46 ? 22.445 30.460 19.069 1.000 7.858 265 HIS BBB N 1
ATOM 1787 C CA . HIS B 1 46 ? 22.448 29.655 20.282 1.000 8.982 265 HIS BBB CA 1
ATOM 1788 C C . HIS B 1 46 ? 21.009 29.402 20.720 1.000 7.966 265 HIS BBB C 1
ATOM 1789 O O . HIS B 1 46 ? 20.259 30.353 20.934 1.000 9.072 265 HIS BBB O 1
ATOM 1796 N N . THR B 1 47 ? 20.601 28.130 20.807 1.000 8.067 266 THR BBB N 1
ATOM 1797 C CA . THR B 1 47 ? 19.229 27.819 21.239 1.000 8.552 266 THR BBB CA 1
ATOM 1798 C C . THR B 1 47 ? 19.038 27.825 22.745 1.000 9.283 266 THR BBB C 1
ATOM 1799 O O . THR B 1 47 ? 17.893 27.596 23.195 1.000 12.017 266 THR BBB O 1
ATOM 1803 N N . GLY B 1 48 ? 20.108 27.991 23.519 1.000 9.755 267 GLY BBB N 1
ATOM 1804 C CA . GLY B 1 48 ? 20.060 27.930 24.977 1.000 11.044 267 GLY BBB CA 1
ATOM 1805 C C . GLY B 1 48 ? 20.501 26.560 25.511 1.000 13.855 267 GLY BBB C 1
ATOM 1806 O O . GLY B 1 48 ? 21.163 25.756 24.841 1.000 13.182 267 GLY BBB O 1
ATOM 1807 N N . THR B 1 49 ? 20.121 26.327 26.765 1.000 15.129 268 THR BBB N 1
ATOM 1808 C CA . THR B 1 49 ? 20.544 25.130 27.457 1.000 17.609 268 THR BBB CA 1
ATOM 1809 C C . THR B 1 49 ? 19.340 24.403 28.045 1.000 19.287 268 THR BBB C 1
ATOM 1810 O O . THR B 1 49 ? 19.554 23.419 28.729 1.000 26.143 268 THR BBB O 1
ATOM 1814 N N . GLY B 1 50 ? 18.123 24.889 27.794 1.000 21.425 269 GLY BBB N 1
ATOM 1815 C CA . GLY B 1 50 ? 16.959 24.261 28.427 1.000 22.512 269 GLY BBB CA 1
ATOM 1816 C C . GLY B 1 50 ? 16.586 22.947 27.728 1.000 18.869 269 GLY BBB C 1
ATOM 1817 O O . GLY B 1 50 ? 16.996 22.692 26.590 1.000 20.433 269 GLY BBB O 1
ATOM 1818 N N . THR B 1 51 ? 15.848 22.068 28.419 1.000 22.236 270 THR BBB N 1
ATOM 1819 C CA . THR B 1 51 ? 15.445 20.831 27.779 1.000 23.978 270 THR BBB CA 1
ATOM 1820 C C . THR B 1 51 ? 14.580 21.189 26.561 1.000 21.582 270 THR BBB C 1
ATOM 1821 O O . THR B 1 51 ? 13.829 22.184 26.556 1.000 33.449 270 THR BBB O 1
ATOM 1825 N N . LYS B 1 52 ? 14.679 20.359 25.529 1.000 23.615 271 LYS BBB N 1
ATOM 1826 C CA . LYS B 1 52 ? 13.751 20.382 24.419 1.000 19.976 271 LYS BBB CA 1
ATOM 1827 C C . LYS B 1 52 ? 13.104 19.006 24.257 1.000 23.799 271 LYS BBB C 1
ATOM 1828 O O . LYS B 1 52 ? 13.685 17.996 24.682 1.000 25.356 271 LYS BBB O 1
ATOM 1834 N N . ASP B 1 53 ? 11.923 19.004 23.608 1.000 25.573 272 ASP BBB N 1
ATOM 1835 C CA . ASP B 1 53 ? 11.150 17.785 23.342 1.000 28.354 272 ASP BBB CA 1
ATOM 1836 C C . ASP B 1 53 ? 11.839 16.913 22.288 1.000 26.176 272 ASP BBB C 1
ATOM 1837 O O . ASP B 1 53 ? 11.635 15.688 22.236 1.000 32.822 272 ASP BBB O 1
ATOM 1842 N N . GLY B 1 54 ? 12.633 17.562 21.418 1.000 25.021 273 GLY BBB N 1
ATOM 1843 C CA . GLY B 1 54 ? 13.398 16.873 20.400 1.000 18.329 273 GLY BBB CA 1
ATOM 1844 C C . GLY B 1 54 ? 14.463 17.777 19.790 1.000 13.693 273 GLY BBB C 1
ATOM 1845 O O . GLY B 1 54 ? 14.687 18.905 20.192 1.000 14.278 273 GLY BBB O 1
ATOM 1846 N N . PRO B 1 55 ? 15.130 17.256 18.770 1.000 11.416 274 PRO BBB N 1
ATOM 1847 C CA . PRO B 1 55 ? 16.243 17.970 18.115 1.000 10.964 274 PRO BBB CA 1
ATOM 1848 C C . PRO B 1 55 ? 15.901 19.400 17.717 1.000 11.955 274 PRO BBB C 1
ATOM 1849 O O . PRO B 1 55 ? 14.806 19.712 17.208 1.000 12.385 274 PRO BBB O 1
ATOM 1853 N N . ALA B 1 56 ? 16.857 20.285 17.972 1.000 9.840 275 ALA BBB N 1
ATOM 1854 C CA . ALA B 1 56 ? 16.629 21.669 17.569 1.000 9.437 275 ALA BBB CA 1
ATOM 1855 C C . ALA B 1 56 ? 16.552 21.738 16.053 1.000 8.824 275 ALA BBB C 1
ATOM 1856 O O . ALA B 1 56 ? 17.274 21.055 15.342 1.000 10.182 275 ALA BBB O 1
ATOM 1858 N N . VAL B 1 57 ? 15.669 22.646 15.561 1.000 7.681 276 VAL BBB N 1
ATOM 1859 C CA . VAL B 1 57 ? 15.517 22.807 14.138 1.000 6.920 276 VAL BBB CA 1
ATOM 1860 C C . VAL B 1 57 ? 15.466 24.305 13.835 1.000 7.261 276 VAL BBB C 1
ATOM 1861 O O . VAL B 1 57 ? 14.726 25.035 14.498 1.000 8.474 276 VAL BBB O 1
ATOM 1865 N N . PHE B 1 58 ? 16.198 24.745 12.819 1.000 7.170 277 PHE BBB N 1
ATOM 1866 C CA . PHE B 1 58 ? 15.981 26.116 12.326 1.000 6.270 277 PHE BBB CA 1
ATOM 1867 C C . PHE B 1 58 ? 16.074 26.129 10.810 1.000 6.475 277 PHE BBB C 1
ATOM 1868 O O . PHE B 1 58 ? 16.575 25.203 10.205 1.000 6.869 277 PHE BBB O 1
ATOM 1876 N N . THR B 1 59 ? 15.595 27.225 10.199 1.000 6.413 278 THR BBB N 1
ATOM 1877 C CA . THR B 1 59 ? 15.324 27.297 8.777 1.000 5.740 278 THR BBB CA 1
ATOM 1878 C C . THR B 1 59 ? 15.855 28.628 8.233 1.000 5.836 278 THR BBB C 1
ATOM 1879 O O . THR B 1 59 ? 15.733 29.701 8.854 1.000 6.805 278 THR BBB O 1
ATOM 1883 N N . PHE B 1 60 ? 16.388 28.555 7.004 1.000 6.592 279 PHE BBB N 1
ATOM 1884 C CA . PHE B 1 60 ? 16.856 29.780 6.333 1.000 5.876 279 PHE BBB CA 1
ATOM 1885 C C . PHE B 1 60 ? 16.770 29.638 4.825 1.000 5.510 279 PHE BBB C 1
ATOM 1886 O O . PHE B 1 60 ? 16.485 28.562 4.282 1.000 6.982 279 PHE BBB O 1
ATOM 1894 N N . ASP B 1 61 ? 17.001 30.776 4.129 1.000 6.603 280 ASP BBB N 1
ATOM 1895 C CA . ASP B 1 61 ? 16.809 30.939 2.694 1.000 5.893 280 ASP BBB CA 1
ATOM 1896 C C . ASP B 1 61 ? 18.169 31.362 2.161 1.000 6.312 280 ASP BBB C 1
ATOM 1897 O O . ASP B 1 61 ? 18.753 32.356 2.602 1.000 6.829 280 ASP BBB O 1
ATOM 1902 N N . LEU B 1 62 ? 18.668 30.581 1.218 1.000 5.778 281 LEU BBB N 1
ATOM 1903 C CA . LEU B 1 62 ? 19.937 30.907 0.554 1.000 6.700 281 LEU BBB CA 1
ATOM 1904 C C . LEU B 1 62 ? 19.806 32.136 -0.352 1.000 7.482 281 LEU BBB C 1
ATOM 1905 O O . LEU B 1 62 ? 20.829 32.691 -0.755 1.000 7.992 281 LEU BBB O 1
ATOM 1910 N N . GLY B 1 63 ? 18.584 32.473 -0.750 1.000 7.613 282 GLY BBB N 1
ATOM 1911 C CA . GLY B 1 63 ? 18.377 33.626 -1.631 1.000 10.066 282 GLY BBB CA 1
ATOM 1912 C C . GLY B 1 63 ? 18.670 33.318 -3.103 1.000 10.193 282 GLY BBB C 1
ATOM 1913 O O . GLY B 1 63 ? 18.564 34.221 -3.948 1.000 14.939 282 GLY BBB O 1
ATOM 1914 N N . VAL B 1 64 ? 19.001 32.061 -3.440 1.000 9.904 283 VAL BBB N 1
ATOM 1915 C CA . VAL B 1 64 ? 19.291 31.628 -4.798 1.000 10.769 283 VAL BBB CA 1
ATOM 1916 C C . VAL B 1 64 ? 18.907 30.160 -4.857 1.000 9.417 283 VAL BBB C 1
ATOM 1917 O O . VAL B 1 64 ? 18.902 29.497 -3.834 1.000 9.486 283 VAL BBB O 1
ATOM 1921 N N . LEU B 1 65 ? 18.569 29.685 -6.050 1.000 10.696 284 LEU BBB N 1
ATOM 1922 C CA . LEU B 1 65 ? 18.406 28.255 -6.319 1.000 10.691 284 LEU BBB CA 1
ATOM 1923 C C . LEU B 1 65 ? 19.737 27.735 -6.759 1.000 13.651 284 LEU BBB C 1
ATOM 1924 O O . LEU B 1 65 ? 20.266 28.202 -7.784 1.000 15.553 284 LEU BBB O 1
ATOM 1929 N N . ALA B 1 66 ? 20.292 26.765 -5.985 1.000 10.910 285 ALA BBB N 1
ATOM 1930 C CA . ALA B 1 66 ? 21.616 26.346 -6.338 1.000 11.498 285 ALA BBB CA 1
ATOM 1931 C C . ALA B 1 66 ? 21.759 24.836 -6.411 1.000 9.090 285 ALA BBB C 1
ATOM 1932 O O . ALA B 1 66 ? 21.169 24.105 -5.625 1.000 10.669 285 ALA BBB O 1
ATOM 1934 N N . LYS B 1 67 ? 22.729 24.530 -7.272 1.000 10.324 286 LYS BBB N 1
ATOM 1935 C CA . LYS B 1 67 ? 23.146 23.091 -7.195 1.000 9.406 286 LYS BBB CA 1
ATOM 1936 C C . LYS B 1 67 ? 24.284 23.040 -6.166 1.000 7.987 286 LYS BBB C 1
ATOM 1937 O O . LYS B 1 67 ? 25.341 23.588 -6.435 1.000 10.129 286 LYS BBB O 1
ATOM 1943 N N . LEU B 1 68 ? 24.063 22.491 -4.982 1.000 8.425 287 LEU BBB N 1
ATOM 1944 C CA . LEU B 1 68 ? 25.074 22.580 -3.940 1.000 8.426 287 LEU BBB CA 1
ATOM 1945 C C . LEU B 1 68 ? 26.247 21.619 -4.216 1.000 8.027 287 LEU BBB C 1
ATOM 1946 O O . LEU B 1 68 ? 26.056 20.484 -4.635 1.000 9.361 287 LEU BBB O 1
ATOM 1951 N N . SER B 1 69 ? 27.471 22.088 -3.880 1.000 9.076 288 SER BBB N 1
ATOM 1952 C CA . SER B 1 69 ? 28.667 21.245 -3.972 1.000 8.318 288 SER BBB CA 1
ATOM 1953 C C . SER B 1 69 ? 29.276 20.924 -2.606 1.000 8.920 288 SER BBB C 1
ATOM 1954 O O . SER B 1 69 ? 29.753 19.797 -2.392 1.000 9.366 288 SER BBB O 1
ATOM 1957 N N . ARG B 1 70 ? 29.350 21.903 -1.680 1.000 7.150 289 ARG BBB N 1
ATOM 1958 C CA . ARG B 1 70 ? 30.042 21.693 -0.423 1.000 6.668 289 ARG BBB CA 1
ATOM 1959 C C . ARG B 1 70 ? 29.333 22.499 0.658 1.000 5.809 289 ARG BBB C 1
ATOM 1960 O O . ARG B 1 70 ? 28.675 23.554 0.394 1.000 7.847 289 ARG BBB O 1
ATOM 1968 N N . PHE B 1 71 ? 29.637 22.093 1.886 1.000 6.788 290 PHE BBB N 1
ATOM 1969 C CA . PHE B 1 71 ? 29.064 22.635 3.121 1.000 6.113 290 PHE BBB CA 1
ATOM 1970 C C . PHE B 1 71 ? 30.143 22.608 4.195 1.000 6.357 290 PHE BBB C 1
ATOM 1971 O O . PHE B 1 71 ? 30.927 21.641 4.267 1.000 7.192 290 PHE BBB O 1
ATOM 1979 N N . ALA B 1 72 ? 30.233 23.674 4.976 1.000 7.130 291 ALA BBB N 1
ATOM 1980 C CA . ALA B 1 72 ? 31.121 23.699 6.116 1.000 6.263 291 ALA BBB CA 1
ATOM 1981 C C . ALA B 1 72 ? 30.454 24.382 7.301 1.000 5.980 291 ALA BBB C 1
ATOM 1982 O O . ALA B 1 72 ? 29.612 25.283 7.100 1.000 6.869 291 ALA BBB O 1
ATOM 1984 N N . LEU B 1 73 ? 30.849 24.018 8.526 1.000 5.853 292 LEU BBB N 1
ATOM 1985 C CA . LEU B 1 73 ? 30.286 24.591 9.714 1.000 5.557 292 LEU BBB CA 1
ATOM 1986 C C . LEU B 1 73 ? 31.383 24.700 10.777 1.000 5.735 292 LEU BBB C 1
ATOM 1987 O O . LEU B 1 73 ? 32.148 23.723 10.945 1.000 8.511 292 LEU BBB O 1
ATOM 1992 N N . TRP B 1 74 ? 31.422 25.792 11.544 1.000 6.714 293 TRP BBB N 1
ATOM 1993 C CA . TRP B 1 74 ? 32.423 26.020 12.577 1.000 6.619 293 TRP BBB CA 1
ATOM 1994 C C . TRP B 1 74 ? 31.706 26.239 13.904 1.000 6.253 293 TRP BBB C 1
ATOM 1995 O O . TRP B 1 74 ? 30.826 27.099 14.048 1.000 6.554 293 TRP BBB O 1
ATOM 2006 N N . ALA B 1 75 ? 32.216 25.557 14.917 1.000 6.798 294 ALA BBB N 1
ATOM 2007 C CA . ALA B 1 75 ? 31.907 25.767 16.289 1.000 7.193 294 ALA BBB CA 1
ATOM 2008 C C . ALA B 1 75 ? 32.484 27.114 16.755 1.000 6.731 294 ALA BBB C 1
ATOM 2009 O O . ALA B 1 75 ? 33.483 27.623 16.204 1.000 7.447 294 ALA BBB O 1
ATOM 2011 N N . ILE B 1 76 ? 31.881 27.715 17.789 1.000 7.387 295 ILE BBB N 1
ATOM 2012 C CA . ILE B 1 76 ? 32.444 28.931 18.399 1.000 7.995 295 ILE BBB CA 1
ATOM 2013 C C . ILE B 1 76 ? 33.886 28.580 18.845 1.000 8.228 295 ILE BBB C 1
ATOM 2014 O O . ILE B 1 76 ? 34.168 27.499 19.409 1.000 8.905 295 ILE BBB O 1
ATOM 2019 N N . GLN B 1 77 ? 34.812 29.474 18.543 1.000 7.838 296 GLN BBB N 1
ATOM 2020 C CA . GLN B 1 77 ? 36.235 29.073 18.430 1.000 9.244 296 GLN BBB CA 1
ATOM 2021 C C . GLN B 1 77 ? 37.016 29.219 19.745 1.000 9.352 296 GLN BBB C 1
ATOM 2022 O O . GLN B 1 77 ? 38.023 29.967 19.863 1.000 11.327 296 GLN BBB O 1
ATOM 2028 N N . ASP B 1 78 ? 36.578 28.502 20.784 1.000 10.309 297 ASP BBB N 1
ATOM 2029 C CA . ASP B 1 78 ? 37.336 28.569 22.032 1.000 10.754 297 ASP BBB CA 1
ATOM 2030 C C . ASP B 1 78 ? 37.200 27.224 22.737 1.000 11.358 297 ASP BBB C 1
ATOM 2031 O O . ASP B 1 78 ? 36.385 26.398 22.312 1.000 11.081 297 ASP BBB O 1
ATOM 2036 N N . GLU B 1 79 ? 38.012 27.053 23.767 1.000 11.587 298 GLU BBB N 1
ATOM 2037 C CA . GLU B 1 79 ? 37.990 25.787 24.490 1.000 15.245 298 GLU BBB CA 1
ATOM 2038 C C . GLU B 1 79 ? 36.634 25.460 25.132 1.000 13.441 298 GLU BBB C 1
ATOM 2039 O O . GLU B 1 79 ? 36.257 24.289 25.267 1.000 15.548 298 GLU BBB O 1
ATOM 2045 N N . LYS B 1 80 ? 35.899 26.476 25.582 1.000 13.484 299 LYS BBB N 1
ATOM 2046 C CA . LYS B 1 80 ? 34.575 26.242 26.135 1.000 13.136 299 LYS BBB CA 1
ATOM 2047 C C . LYS B 1 80 ? 33.709 25.425 25.165 1.000 12.080 299 LYS BBB C 1
ATOM 2048 O O . LYS B 1 80 ? 32.892 24.603 25.602 1.000 10.937 299 LYS BBB O 1
ATOM 2054 N N . HIS B 1 81 ? 33.810 25.728 23.871 1.000 9.299 300 HIS BBB N 1
ATOM 2055 C CA . HIS B 1 81 ? 32.926 25.199 22.847 1.000 9.494 300 HIS BBB CA 1
ATOM 2056 C C . HIS B 1 81 ? 33.511 24.067 22.002 1.000 9.447 300 HIS BBB C 1
ATOM 2057 O O . HIS B 1 81 ? 32.756 23.352 21.358 1.000 11.033 300 HIS BBB O 1
ATOM 2064 N N . PHE B 1 82 ? 34.837 23.889 21.921 1.000 9.395 301 PHE BBB N 1
ATOM 2065 C CA . PHE B 1 82 ? 35.375 22.894 21.006 1.000 9.105 301 PHE BBB CA 1
ATOM 2066 C C . PHE B 1 82 ? 34.997 21.507 21.550 1.000 9.170 301 PHE BBB C 1
ATOM 2067 O O . PHE B 1 82 ? 35.433 21.123 22.647 1.000 11.238 301 PHE BBB O 1
ATOM 2075 N N . TYR B 1 83 ? 34.216 20.730 20.767 1.000 9.236 302 TYR BBB N 1
ATOM 2076 C CA . TYR B 1 83 ? 33.799 19.398 21.221 1.000 7.390 302 TYR BBB CA 1
ATOM 2077 C C . TYR B 1 83 ? 33.223 19.449 22.652 1.000 7.872 302 TYR BBB C 1
ATOM 2078 O O . TYR B 1 83 ? 33.490 18.563 23.502 1.000 9.522 302 TYR BBB O 1
ATOM 2087 N N . ASN B 1 84 ? 32.387 20.484 22.895 1.000 8.298 303 ASN BBB N 1
ATOM 2088 C CA . ASN B 1 84 ? 31.951 20.726 24.259 1.000 8.482 303 ASN BBB CA 1
ATOM 2089 C C . ASN B 1 84 ? 30.745 21.673 24.214 1.000 9.695 303 ASN BBB C 1
ATOM 2090 O O . ASN B 1 84 ? 30.279 22.075 23.132 1.000 10.137 303 ASN BBB O 1
ATOM 2095 N N . ASP B 1 85 ? 30.120 21.923 25.381 1.000 10.431 304 ASP BBB N 1
ATOM 2096 C CA . ASP B 1 85 ? 29.041 22.892 25.478 1.000 9.008 304 ASP BBB CA 1
ATOM 2097 C C . ASP B 1 85 ? 27.888 22.424 24.575 1.000 8.547 304 ASP BBB C 1
ATOM 2098 O O . ASP B 1 85 ? 27.626 21.229 24.439 1.000 9.749 304 ASP BBB O 1
ATOM 2111 N N . SER B 1 87 ? 27.836 22.816 21.370 1.000 8.307 306 SER BBB N 1
ATOM 2112 C CA . SER B 1 87 ? 28.301 22.645 19.999 1.000 7.179 306 SER BBB CA 1
ATOM 2113 C C . SER B 1 87 ? 27.706 21.388 19.392 1.000 6.392 306 SER BBB C 1
ATOM 2114 O O . SER B 1 87 ? 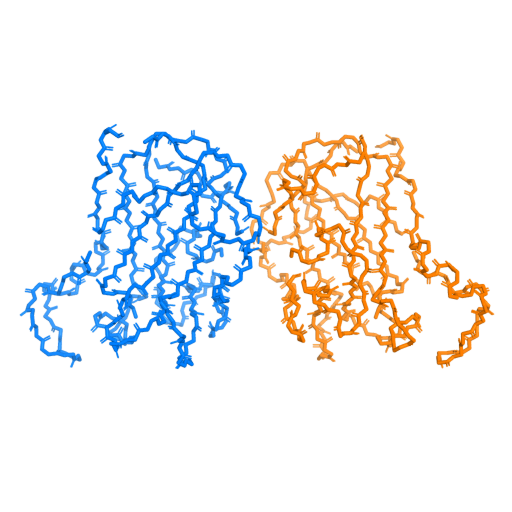27.644 20.346 20.044 1.000 8.888 306 SER BBB O 1
ATOM 2117 N N . PRO B 1 88 ? 27.361 21.375 18.096 1.000 7.233 307 PRO BBB N 1
ATOM 2118 C CA . PRO B 1 88 ? 26.708 20.174 17.548 1.000 7.810 307 PRO BBB CA 1
ATOM 2119 C C . PRO B 1 88 ? 27.674 19.016 17.327 1.000 6.282 307 PRO BBB C 1
ATOM 2120 O O . PRO B 1 88 ? 28.865 19.189 17.023 1.000 8.362 307 PRO BBB O 1
ATOM 2124 N N . ARG B 1 89 ? 27.159 17.798 17.575 1.000 7.707 308 ARG BBB N 1
ATOM 2125 C CA . ARG B 1 89 ? 27.972 16.580 17.396 1.000 8.004 308 ARG BBB CA 1
ATOM 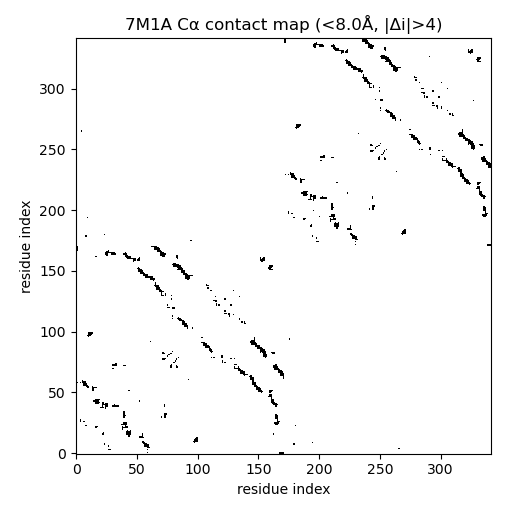2126 C C . ARG B 1 89 ? 27.392 15.715 16.254 1.000 8.591 308 ARG BBB C 1
ATOM 2127 O O . ARG B 1 89 ? 28.131 15.298 15.364 1.000 10.369 308 ARG BBB O 1
ATOM 2135 N N . ARG B 1 90 ? 26.063 15.450 16.289 1.000 8.467 309 ARG BBB N 1
ATOM 2136 C CA . ARG B 1 90 ? 25.393 14.792 15.175 1.000 9.151 309 ARG BBB CA 1
ATOM 2137 C C . ARG B 1 90 ? 24.273 15.726 14.698 1.000 8.205 309 ARG BBB C 1
ATOM 2138 O O . ARG B 1 90 ? 23.453 16.181 15.518 1.000 9.375 309 ARG BBB O 1
ATOM 2146 N N . TYR B 1 91 ? 24.271 16.003 13.386 1.000 8.539 310 TYR BBB N 1
ATOM 2147 C CA . TYR B 1 91 ? 23.311 16.966 12.884 1.000 7.648 310 TYR BBB CA 1
ATOM 2148 C C . TYR B 1 91 ? 23.033 16.679 11.439 1.000 8.856 310 TYR BBB C 1
ATOM 2149 O O . TYR B 1 91 ? 23.763 15.882 10.863 1.000 9.892 310 TYR BBB O 1
ATOM 2158 N N . GLU B 1 92 ? 21.982 17.322 10.907 1.000 7.947 311 GLU BBB N 1
ATOM 2159 C CA . GLU B 1 92 ? 21.616 17.064 9.518 1.000 9.068 311 GLU BBB CA 1
ATOM 2160 C C . GLU B 1 92 ? 21.402 18.380 8.789 1.000 7.718 311 GLU BBB C 1
ATOM 2161 O O . GLU B 1 92 ? 20.910 19.344 9.410 1.000 9.247 311 GLU BBB O 1
ATOM 2167 N N . VAL B 1 93 ? 21.638 18.377 7.468 1.000 7.856 312 VAL BBB N 1
ATOM 2168 C CA . VAL B 1 93 ? 21.285 19.508 6.641 1.000 7.207 312 VAL BBB CA 1
ATOM 2169 C C . VAL B 1 93 ? 20.233 19.027 5.655 1.000 6.715 312 VAL BBB C 1
ATOM 2170 O O . VAL B 1 93 ? 20.483 18.042 4.930 1.000 7.544 312 VAL BBB O 1
ATOM 2174 N N . TRP B 1 94 ? 19.131 19.744 5.600 1.000 5.895 313 TRP BBB N 1
ATOM 2175 C CA . TRP B 1 94 ? 18.015 19.425 4.714 1.000 7.470 313 TRP BBB CA 1
ATOM 2176 C C . TRP B 1 94 ? 17.784 20.625 3.782 1.000 6.105 313 TRP BBB C 1
ATOM 2177 O O . TRP B 1 94 ? 18.119 21.798 4.094 1.000 7.319 313 TRP BBB O 1
ATOM 2188 N N . GLY B 1 95 ? 17.124 20.363 2.627 1.000 7.437 314 GLY BBB N 1
ATOM 2189 C CA . GLY B 1 95 ? 16.827 21.416 1.680 1.000 7.626 314 GLY BBB CA 1
ATOM 2190 C C . GLY B 1 95 ? 15.528 21.174 0.906 1.000 7.129 314 GLY BBB C 1
ATOM 2191 O O . GLY B 1 95 ? 14.928 20.096 0.953 1.000 8.633 314 GLY BBB O 1
ATOM 2192 N N . CYS B 1 96 ? 15.011 22.278 0.334 1.000 8.408 315 CYS BBB N 1
ATOM 2193 C CA . CYS B 1 96 ? 13.935 22.191 -0.655 1.000 7.802 315 CYS BBB CA 1
ATOM 2194 C C . CYS B 1 96 ? 14.036 23.350 -1.640 1.000 7.839 315 CYS BBB C 1
ATOM 2195 O O . CYS B 1 96 ? 14.793 24.291 -1.440 1.000 7.059 315 CYS BBB O 1
ATOM 2198 N N . ALA B 1 97 ? 13.274 23.270 -2.708 1.000 10.048 316 ALA BBB N 1
ATOM 2199 C CA . ALA B 1 97 ? 13.394 24.160 -3.839 1.000 9.469 316 ALA BBB CA 1
ATOM 2200 C C . ALA B 1 97 ? 12.274 25.193 -3.862 1.000 10.641 316 ALA BBB C 1
ATOM 2201 O O . ALA B 1 97 ? 12.422 26.207 -4.534 1.000 15.410 316 ALA BBB O 1
ATOM 2203 N N . THR B 1 98 ? 11.129 24.891 -3.240 1.000 9.666 317 THR BBB N 1
ATOM 2204 C CA . THR B 1 98 ? 10.009 25.818 -3.324 1.000 8.845 317 THR BBB CA 1
ATOM 2205 C C . THR B 1 98 ? 9.619 26.314 -1.935 1.000 8.686 317 THR BBB C 1
ATOM 2206 O O . THR B 1 98 ? 10.002 25.748 -0.933 1.000 9.509 317 THR BBB O 1
ATOM 2210 N N . GLU B 1 99 ? 8.764 27.364 -1.890 1.000 8.931 318 GLU BBB N 1
ATOM 2211 C CA . GLU B 1 99 ? 8.531 28.009 -0.632 1.000 7.627 318 GLU BBB CA 1
ATOM 2212 C C . GLU B 1 99 ? 8.252 27.034 0.495 1.000 6.554 318 GLU BBB C 1
ATOM 2213 O O . GLU B 1 99 ? 7.273 26.274 0.404 1.000 7.812 318 GLU BBB O 1
ATOM 2219 N N . PRO B 1 100 ? 8.967 27.107 1.619 1.000 6.870 319 PRO BBB N 1
ATOM 2220 C CA . PRO B 1 100 ? 8.636 26.292 2.783 1.000 7.543 319 PRO BBB CA 1
ATOM 2221 C C . PRO B 1 100 ? 7.233 26.493 3.335 1.000 8.694 319 PRO BBB C 1
ATOM 2222 O O . PRO B 1 100 ? 6.784 27.663 3.542 1.000 10.817 319 PRO BBB O 1
ATOM 2226 N N . ASN B 1 101 ? 6.568 25.413 3.615 1.000 10.005 320 ASN BBB N 1
ATOM 2227 C CA . ASN B 1 101 ? 5.259 25.569 4.271 1.000 9.338 320 ASN BBB CA 1
ATOM 2228 C C . ASN B 1 101 ? 5.483 26.172 5.652 1.000 8.541 320 ASN BBB C 1
ATOM 2229 O O . ASN B 1 101 ? 6.287 25.651 6.436 1.000 7.528 320 ASN BBB O 1
ATOM 2234 N N . PRO B 1 102 ? 4.735 27.261 6.056 1.000 8.803 321 PRO BBB N 1
ATOM 2235 C CA . PRO B 1 102 ? 4.875 27.852 7.380 1.000 10.152 321 PRO BBB CA 1
ATOM 2236 C C . PRO B 1 102 ? 4.496 27.001 8.582 1.000 8.316 321 PRO BBB C 1
ATOM 2237 O O . PRO B 1 102 ? 4.914 27.313 9.703 1.000 12.809 321 PRO BBB O 1
ATOM 2241 N N . ASP B 1 103 ? 3.885 25.802 8.334 1.000 9.434 322 ASP BBB N 1
ATOM 2242 C CA . ASP B 1 103 ? 3.536 24.898 9.414 1.000 10.018 322 ASP BBB CA 1
ATOM 2243 C C . ASP B 1 103 ? 4.767 24.140 9.860 1.000 8.909 322 ASP BBB C 1
ATOM 2244 O O . ASP B 1 103 ? 4.669 23.490 10.856 1.000 11.596 322 ASP BBB O 1
ATOM 2249 N N . GLY B 1 104 ? 5.942 24.232 9.150 1.000 7.833 323 GLY BBB N 1
ATOM 2250 C CA . GLY B 1 104 ? 7.132 23.600 9.670 1.000 9.877 323 GLY BBB CA 1
ATOM 2251 C C . GLY B 1 104 ? 7.201 22.115 9.457 1.000 8.734 323 GLY BBB C 1
ATOM 2252 O O . GLY B 1 104 ? 8.209 21.487 9.830 1.000 10.640 323 GLY BBB O 1
ATOM 2253 N N . SER B 1 105 ? 6.242 21.572 8.704 1.000 10.894 324 SER BBB N 1
ATOM 2254 C CA . SER B 1 105 ? 6.304 20.147 8.439 1.000 10.370 324 SER BBB CA 1
ATOM 2255 C C . SER B 1 105 ? 7.538 19.795 7.593 1.000 12.889 324 SER BBB C 1
ATOM 2256 O O . SER B 1 105 ? 7.967 20.549 6.738 1.000 11.001 324 SER BBB O 1
ATOM 2259 N N . TRP B 1 106 ? 8.001 18.560 7.762 1.000 10.655 325 TRP BBB N 1
ATOM 2260 C CA . TRP B 1 106 ? 9.143 17.991 7.043 1.000 9.932 325 TRP BBB CA 1
ATOM 2261 C C . TRP B 1 106 ? 8.768 17.475 5.654 1.000 9.059 325 TRP BBB C 1
ATOM 2262 O O . TRP B 1 106 ? 9.661 17.092 4.883 1.000 10.185 325 TRP BBB O 1
ATOM 2273 N N . ASP B 1 107 ? 7.481 17.383 5.345 1.000 11.191 326 ASP BBB N 1
ATOM 2274 C CA . ASP B 1 107 ? 7.043 16.686 4.159 1.000 10.775 326 ASP BBB CA 1
ATOM 2275 C C . ASP B 1 107 ? 7.804 17.048 2.891 1.000 11.491 326 ASP BBB C 1
ATOM 2276 O O . ASP B 1 107 ? 8.115 16.165 2.087 1.000 14.178 326 ASP BBB O 1
ATOM 2281 N N . GLN B 1 108 ? 8.036 18.359 2.631 1.000 9.180 327 GLN BBB N 1
ATOM 2282 C CA . GLN B 1 108 ? 8.550 18.834 1.350 1.000 9.212 327 GLN BBB CA 1
ATOM 2283 C C . GLN B 1 108 ? 10.094 18.738 1.284 1.000 8.123 327 GLN BBB C 1
ATOM 2284 O O . GLN B 1 108 ? 10.694 19.013 0.208 1.000 9.048 327 GLN BBB O 1
ATOM 2290 N N . TRP B 1 109 ? 10.733 18.464 2.425 1.000 9.920 328 TRP BBB N 1
ATOM 2291 C CA . TRP B 1 109 ? 12.220 18.627 2.582 1.000 8.580 328 TRP BBB CA 1
ATOM 2292 C C . TRP B 1 109 ? 12.925 17.302 2.243 1.000 9.008 328 TRP BBB C 1
ATOM 2293 O O . TRP B 1 109 ? 12.413 16.168 2.494 1.000 11.934 328 TRP BBB O 1
ATOM 2304 N N . VAL B 1 110 ? 14.147 17.517 1.711 1.000 9.428 329 VAL BBB N 1
ATOM 2305 C CA . VAL B 1 110 ? 14.995 16.405 1.428 1.000 9.402 329 VAL BBB CA 1
ATOM 2306 C C . VAL B 1 110 ? 16.282 16.492 2.255 1.000 7.705 329 VAL BBB C 1
ATOM 2307 O O . VAL B 1 110 ? 16.864 17.572 2.421 1.000 10.890 329 VAL BBB O 1
ATOM 2311 N N . LYS B 1 111 ? 16.750 15.339 2.760 1.000 8.685 330 LYS BBB N 1
ATOM 2312 C CA . LYS B 1 111 ? 17.944 15.328 3.601 1.000 8.872 330 LYS BBB CA 1
ATOM 2313 C C . LYS B 1 111 ? 19.174 15.330 2.693 1.000 10.495 330 LYS BBB C 1
ATOM 2314 O O . LYS B 1 111 ? 19.363 14.397 1.920 1.000 11.803 330 LYS BBB O 1
ATOM 2320 N N . LEU B 1 112 ? 19.999 16.368 2.814 1.000 7.849 331 LEU BBB N 1
ATOM 2321 C CA . LEU B 1 112 ? 21.149 16.600 1.931 1.000 7.407 331 LEU BBB CA 1
ATOM 2322 C C . LEU B 1 112 ? 22.367 15.919 2.531 1.000 8.203 331 LEU BBB C 1
ATOM 2323 O O . LEU B 1 112 ? 23.224 15.391 1.812 1.000 9.897 331 LEU BBB O 1
ATOM 2328 N N . LEU B 1 113 ? 22.540 16.047 3.846 1.000 8.097 332 LEU BBB N 1
ATOM 2329 C CA . LEU B 1 113 ? 23.782 15.652 4.530 1.000 9.018 332 LEU BBB CA 1
ATOM 2330 C C . LEU B 1 113 ? 23.515 15.065 5.922 1.000 8.970 332 LEU BBB C 1
ATOM 2331 O O . LEU B 1 113 ? 22.792 15.700 6.687 1.000 9.795 332 LEU BBB O 1
ATOM 2336 N N . ASP B 1 114 ? 24.211 13.972 6.251 1.000 10.615 333 ASP BBB N 1
ATOM 2337 C CA . ASP B 1 114 ? 24.272 13.499 7.621 1.000 9.046 333 ASP BBB CA 1
ATOM 2338 C C . ASP B 1 114 ? 25.659 13.944 8.083 1.000 12.079 333 ASP BBB C 1
ATOM 2339 O O . ASP B 1 114 ? 26.698 13.542 7.502 1.000 17.456 333 ASP BBB O 1
ATOM 2352 N N . GLU B 1 116 ? 28.606 14.437 11.132 1.000 10.603 335 GLU BBB N 1
ATOM 2353 C CA . GLU B 1 116 ? 29.109 14.131 12.469 1.000 10.202 335 GLU BBB CA 1
ATOM 2354 C C . GLU B 1 116 ? 30.362 14.970 12.687 1.000 11.137 335 GLU BBB C 1
ATOM 2355 O O . GLU B 1 116 ? 31.282 14.901 11.848 1.000 14.295 335 GLU BBB O 1
ATOM 2361 N N . ASN B 1 117 ? 30.411 15.716 13.796 1.000 10.576 336 ASN BBB N 1
ATOM 2362 C CA . ASN B 1 117 ? 31.644 16.401 14.198 1.000 9.326 336 ASN BBB CA 1
ATOM 2363 C C . ASN B 1 117 ? 32.504 15.372 14.948 1.000 10.982 336 ASN BBB C 1
ATOM 2364 O O . ASN B 1 117 ? 32.150 14.997 16.069 1.000 11.207 336 ASN BBB O 1
ATOM 2369 N N . VAL B 1 118 ? 33.556 14.845 14.308 1.000 12.151 337 VAL BBB N 1
ATOM 2370 C CA . VAL B 1 118 ? 34.435 13.813 14.853 1.000 12.434 337 VAL BBB CA 1
ATOM 2371 C C . VAL B 1 118 ? 35.577 14.550 15.536 1.000 12.096 337 VAL BBB C 1
ATOM 2372 O O . VAL B 1 118 ? 36.216 15.436 14.955 1.000 13.953 337 VAL BBB O 1
ATOM 2376 N N . LYS B 1 119 ? 35.881 14.134 16.763 1.000 11.893 338 LYS BBB N 1
ATOM 2377 C CA . LYS B 1 119 ? 36.996 14.670 17.510 1.000 12.444 338 LYS BBB CA 1
ATOM 2378 C C . LYS B 1 119 ? 38.201 13.791 17.187 1.000 11.433 338 LYS BBB C 1
ATOM 2379 O O . LYS B 1 119 ? 38.210 12.593 17.524 1.000 12.385 338 LYS BBB O 1
ATOM 2385 N N . PRO B 1 120 ? 39.238 14.338 16.509 1.000 11.482 339 PRO BBB N 1
ATOM 2386 C CA . PRO B 1 120 ? 40.350 13.485 16.053 1.000 12.164 339 PRO BBB CA 1
ATOM 2387 C C . PRO B 1 120 ? 40.957 12.578 17.127 1.000 13.817 339 PRO BBB C 1
ATOM 2388 O O . PRO B 1 120 ? 41.173 11.403 16.856 1.000 16.566 339 PRO BBB O 1
ATOM 2392 N N . SER B 1 121 ? 41.186 13.110 18.333 1.000 13.169 340 SER BBB N 1
ATOM 2393 C CA . SER B 1 121 ? 41.893 12.372 19.387 1.000 15.803 340 SER BBB CA 1
ATOM 2394 C C . SER B 1 121 ? 40.932 11.402 20.075 1.000 13.409 340 SER BBB C 1
ATOM 2395 O O . SER B 1 121 ? 41.369 10.508 20.793 1.000 16.137 340 SER BBB O 1
ATOM 2398 N N . GLY B 1 122 ? 39.619 11.624 19.965 1.000 13.375 341 GLY BBB N 1
ATOM 2399 C CA . GLY B 1 122 ? 38.656 10.835 20.740 1.000 14.254 341 GLY BBB CA 1
ATOM 2400 C C . GLY B 1 122 ? 38.802 11.026 22.266 1.000 12.761 341 GLY BBB C 1
ATOM 2401 O O . GLY B 1 122 ? 38.283 10.219 23.039 1.000 18.453 341 GLY BBB O 1
ATOM 2402 N N . SER B 1 123 ? 39.481 12.088 22.714 1.000 13.916 342 SER BBB N 1
ATOM 2403 C CA . SER B 1 123 ? 39.737 12.353 24.143 1.000 13.154 342 SER BBB CA 1
ATOM 2404 C C . SER B 1 123 ? 38.417 12.661 24.843 1.000 14.454 342 SER BBB C 1
ATOM 2405 O O . SER B 1 123 ? 37.479 13.210 24.229 1.000 13.943 342 SER BBB O 1
ATOM 2408 N N . PRO B 1 124 ? 38.346 12.436 26.163 1.000 12.652 343 PRO BBB N 1
ATOM 2409 C CA . PRO B 1 124 ? 37.181 12.847 26.935 1.000 14.217 343 PRO BBB CA 1
ATOM 2410 C C . PRO B 1 124 ? 36.833 14.320 26.757 1.000 13.178 343 PRO BBB C 1
ATOM 2411 O O . PRO B 1 124 ? 37.693 15.137 26.471 1.000 11.521 343 PRO BBB O 1
ATOM 2415 N N . ILE B 1 125 ? 35.546 14.643 26.978 1.000 11.827 344 ILE BBB N 1
ATOM 2416 C CA . ILE B 1 125 ? 35.075 16.019 26.941 1.000 10.979 344 ILE BBB CA 1
ATOM 2417 C C . ILE B 1 125 ? 35.916 16.830 27.921 1.000 10.289 344 ILE BBB C 1
ATOM 2418 O O . ILE B 1 125 ? 36.114 16.406 29.096 1.000 12.934 344 ILE BBB O 1
ATOM 2423 N N . GLY B 1 126 ? 36.466 17.952 27.430 1.000 9.997 345 GLY BBB N 1
ATOM 2424 C CA . GLY B 1 126 ? 37.297 18.839 28.237 1.000 10.449 345 GLY BBB CA 1
ATOM 2425 C C . GLY B 1 126 ? 38.804 18.652 27.999 1.000 12.396 345 GLY BBB C 1
ATOM 2426 O O . GLY B 1 126 ? 39.592 19.445 28.518 1.000 16.491 345 GLY BBB O 1
ATOM 2427 N N . ILE B 1 127 ? 39.203 17.625 27.232 1.000 11.663 346 ILE BBB N 1
ATOM 2428 C CA . ILE B 1 127 ? 40.607 17.479 26.846 1.000 11.608 346 ILE BBB CA 1
ATOM 2429 C C . ILE B 1 127 ? 40.716 17.762 25.354 1.000 9.800 346 ILE BBB C 1
ATOM 2430 O O . ILE B 1 127 ? 39.925 17.201 24.580 1.000 13.294 346 ILE BBB O 1
ATOM 2435 N N . LEU B 1 128 ? 41.743 18.594 24.978 1.000 11.058 347 LEU BBB N 1
ATOM 2436 C CA . LEU B 1 128 ? 41.935 18.869 23.560 1.000 11.082 347 LEU BBB CA 1
ATOM 2437 C C . LEU B 1 128 ? 43.400 18.629 23.187 1.000 12.429 347 LEU BBB C 1
ATOM 2438 O O . LEU B 1 128 ? 44.255 19.103 23.870 1.000 14.794 347 LEU BBB O 1
ATOM 2443 N N . THR B 1 129 ? 43.663 17.973 22.067 1.000 15.038 348 THR BBB N 1
ATOM 2444 C CA . THR B 1 129 ? 45.000 17.836 21.467 1.000 12.732 348 THR BBB CA 1
ATOM 2445 C C . THR B 1 129 ? 45.163 18.892 20.386 1.000 11.479 348 THR BBB C 1
ATOM 2446 O O . THR B 1 129 ? 44.188 19.592 19.991 1.000 13.749 348 THR BBB O 1
ATOM 2450 N N . GLU B 1 130 ? 46.405 19.061 19.955 1.000 13.680 349 GLU BBB N 1
ATOM 2451 C CA . GLU B 1 130 ? 46.677 19.990 18.892 1.000 17.114 349 GLU BBB CA 1
ATOM 2452 C C . GLU B 1 130 ? 45.884 19.607 17.644 1.000 14.876 349 GLU BBB C 1
ATOM 2453 O O . GLU B 1 130 ? 45.391 20.480 16.933 1.000 13.421 349 GLU BBB O 1
ATOM 2459 N N . ASP B 1 131 ? 45.766 18.311 17.338 1.000 13.381 350 ASP BBB N 1
ATOM 2460 C CA . ASP B 1 131 ? 44.967 17.918 16.189 1.000 13.116 350 ASP BBB CA 1
ATOM 2461 C C . ASP B 1 131 ? 43.472 18.266 16.353 1.000 12.581 350 ASP BBB C 1
ATOM 2462 O O . ASP B 1 131 ? 42.819 18.631 15.351 1.000 12.745 350 ASP BBB O 1
ATOM 2467 N N . ASP B 1 132 ? 42.926 18.155 17.552 1.000 11.767 351 ASP BBB N 1
ATOM 2468 C CA . ASP B 1 132 ? 41.522 18.489 17.808 1.000 10.909 351 ASP BBB CA 1
ATOM 2469 C C . ASP B 1 132 ? 41.338 19.972 17.520 1.000 9.547 351 ASP BBB C 1
ATOM 2470 O O . ASP B 1 132 ? 40.352 20.350 16.878 1.000 11.238 351 ASP BBB O 1
ATOM 2475 N N . ILE B 1 133 ? 42.252 20.822 17.977 1.000 10.623 352 ILE BBB N 1
ATOM 2476 C CA . ILE B 1 133 ? 42.099 22.272 17.748 1.000 10.444 352 ILE BBB CA 1
ATOM 2477 C C . ILE B 1 133 ? 42.220 22.597 16.261 1.000 12.944 352 ILE BBB C 1
ATOM 2478 O O . ILE B 1 133 ? 41.492 23.420 15.711 1.000 10.772 352 ILE BBB O 1
ATOM 2483 N N . GLU B 1 134 ? 43.209 21.987 15.567 1.000 11.359 353 GLU BBB N 1
ATOM 2484 C CA . GLU B 1 134 ? 43.390 22.228 14.125 1.000 12.629 353 GLU BBB CA 1
ATOM 2485 C C . GLU B 1 134 ? 42.074 21.902 13.410 1.000 11.069 353 GLU BBB C 1
ATOM 2486 O O . GLU B 1 134 ? 41.630 22.664 12.511 1.000 11.790 353 GLU BBB O 1
ATOM 2492 N N . ALA B 1 135 ? 41.500 20.731 13.748 1.000 9.603 354 ALA BBB N 1
ATOM 2493 C CA . ALA B 1 135 ? 40.303 20.291 13.012 1.000 9.682 354 ALA BBB CA 1
ATOM 2494 C C . ALA B 1 135 ? 39.169 21.295 13.233 1.000 11.682 354 ALA BBB C 1
ATOM 2495 O O . ALA B 1 135 ? 38.363 21.550 12.334 1.000 11.024 354 ALA BBB O 1
ATOM 2497 N N . ALA B 1 136 ? 39.058 21.814 14.457 1.000 10.252 355 ALA BBB N 1
ATOM 2498 C CA . ALA B 1 136 ? 38.002 22.760 14.792 1.000 9.144 355 ALA BBB CA 1
ATOM 2499 C C . ALA B 1 136 ? 38.167 24.071 14.029 1.000 9.811 355 ALA BBB C 1
ATOM 2500 O O . ALA B 1 136 ? 37.135 24.731 13.698 1.000 9.758 355 ALA BBB O 1
ATOM 2502 N N . LYS B 1 137 ? 39.414 24.514 13.800 1.000 10.254 356 LYS BBB N 1
ATOM 2503 C CA . LYS B 1 137 ? 39.585 25.715 12.980 1.000 9.490 356 LYS BBB CA 1
ATOM 2504 C C . LYS B 1 137 ? 39.291 25.414 11.513 1.000 9.645 356 LYS BBB C 1
ATOM 2505 O O . LYS B 1 137 ? 38.818 26.365 10.848 1.000 11.518 356 LYS BBB O 1
ATOM 2511 N N . ILE B 1 138 ? 39.512 24.154 11.008 1.000 8.914 357 ILE BBB N 1
ATOM 2512 C CA . ILE B 1 138 ? 39.158 23.863 9.632 1.000 9.967 357 ILE BBB CA 1
ATOM 2513 C C . ILE B 1 138 ? 37.643 23.839 9.449 1.000 8.709 357 ILE BBB C 1
ATOM 2514 O O . ILE B 1 138 ? 37.147 24.153 8.369 1.000 9.757 357 ILE BBB O 1
ATOM 2519 N N . GLY B 1 139 ? 36.962 23.439 10.518 1.000 7.419 358 GLY BBB N 1
ATOM 2520 C CA . GLY B 1 139 ? 35.506 23.327 10.474 1.000 6.488 358 GLY BBB CA 1
ATOM 2521 C C . GLY B 1 139 ? 35.070 21.934 9.972 1.000 8.618 358 GLY BBB C 1
ATOM 2522 O O . GLY B 1 139 ? 35.847 21.255 9.310 1.000 8.629 358 GLY BBB O 1
ATOM 2523 N N . ASP B 1 140 ? 33.831 21.549 10.244 1.000 7.899 359 ASP BBB N 1
ATOM 2524 C CA . ASP B 1 140 ? 33.293 20.346 9.617 1.000 7.601 359 ASP BBB CA 1
ATOM 2525 C C . ASP B 1 140 ? 33.163 20.656 8.122 1.000 7.608 359 ASP BBB C 1
ATOM 2526 O O . ASP B 1 140 ? 32.810 21.761 7.734 1.000 10.451 359 ASP BBB O 1
ATOM 2531 N N . GLN B 1 141 ? 33.477 19.694 7.280 1.000 7.984 360 GLN BBB N 1
ATOM 2532 C CA . GLN B 1 141 ? 33.581 19.829 5.820 1.000 8.449 360 GLN BBB CA 1
ATOM 2533 C C . GLN B 1 141 ? 32.858 18.687 5.123 1.000 8.483 360 GLN BBB C 1
ATOM 2534 O O . GLN B 1 141 ? 33.004 17.502 5.536 1.000 9.516 360 GLN BBB O 1
ATOM 2540 N N . ALA B 1 142 ? 32.025 18.969 4.128 1.000 7.572 361 ALA BBB N 1
ATOM 2541 C CA . ALA B 1 142 ? 31.325 17.882 3.416 1.000 6.485 361 ALA BBB CA 1
ATOM 2542 C C . ALA B 1 142 ? 31.112 18.251 1.958 1.000 7.902 361 ALA BBB C 1
ATOM 2543 O O . ALA B 1 142 ? 30.844 19.423 1.610 1.000 9.616 361 ALA BBB O 1
ATOM 2545 N N . ASN B 1 143 ? 31.197 17.223 1.136 1.000 8.588 362 ASN BBB N 1
ATOM 2546 C CA . ASN B 1 143 ? 30.726 17.336 -0.231 1.000 7.606 362 ASN BBB CA 1
ATOM 2547 C C . ASN B 1 143 ? 29.280 16.866 -0.311 1.000 9.121 362 ASN BBB C 1
ATOM 2548 O O . ASN B 1 143 ? 28.889 15.834 0.236 1.000 13.499 362 ASN BBB O 1
ATOM 2553 N N . VAL B 1 144 ? 28.479 17.620 -1.046 1.000 8.282 363 VAL BBB N 1
ATOM 2554 C CA . VAL B 1 144 ? 27.069 17.271 -1.233 1.000 10.297 363 VAL BBB CA 1
ATOM 2555 C C . VAL B 1 144 ? 26.986 16.362 -2.442 1.000 11.575 363 VAL BBB C 1
ATOM 2556 O O . VAL B 1 144 ? 27.508 16.670 -3.516 1.000 13.427 363 VAL BBB O 1
ATOM 2560 N N . PRO B 1 145 ? 26.314 15.181 -2.311 1.000 13.173 364 PRO BBB N 1
ATOM 2561 C CA . PRO B 1 145 ? 26.244 14.240 -3.443 1.000 11.077 364 PRO BBB CA 1
ATOM 2562 C C . PRO B 1 145 ? 25.645 14.910 -4.706 1.000 15.188 364 PRO BBB C 1
ATOM 2563 O O . PRO B 1 145 ? 24.776 15.802 -4.659 1.000 15.641 364 PRO BBB O 1
ATOM 2567 N N . LEU B 1 146 ? 26.152 14.548 -5.896 1.000 10.942 365 LEU BBB N 1
ATOM 2568 C CA . LEU B 1 146 ? 25.610 14.971 -7.195 1.000 11.454 365 LEU BBB CA 1
ATOM 2569 C C . LEU B 1 146 ? 24.173 14.519 -7.409 1.000 11.203 365 LEU BBB C 1
ATOM 2570 O O . LEU B 1 146 ? 23.443 15.301 -8.032 1.000 19.080 365 LEU BBB O 1
ATOM 2575 N N . ASP B 1 147 ? 23.683 13.487 -6.733 1.000 13.517 366 ASP BBB N 1
ATOM 2576 C CA . ASP B 1 147 ? 22.279 13.254 -7.072 1.000 17.551 366 ASP BBB CA 1
ATOM 2577 C C . ASP B 1 147 ? 21.280 14.143 -6.357 1.000 15.424 366 ASP BBB C 1
ATOM 2578 O O . ASP B 1 147 ? 20.110 13.913 -6.461 1.000 19.802 366 ASP BBB O 1
ATOM 2591 N N . PRO B 1 149 ? 18.857 17.259 -5.458 1.000 13.710 368 PRO BBB N 1
ATOM 2592 C CA . PRO B 1 149 ? 18.240 18.276 -6.300 1.000 12.839 368 PRO BBB CA 1
ATOM 2593 C C . PRO B 1 149 ? 18.832 19.647 -5.971 1.000 10.180 368 PRO BBB C 1
ATOM 2594 O O . PRO B 1 149 ? 19.380 19.881 -4.852 1.000 11.138 368 PRO BBB O 1
ATOM 2598 N N . ARG B 1 150 ? 18.688 20.612 -6.903 1.000 9.110 369 ARG BBB N 1
ATOM 2599 C CA . ARG B 1 150 ? 18.894 22.026 -6.584 1.000 8.266 369 ARG BBB CA 1
ATOM 2600 C C . ARG B 1 150 ? 17.947 22.467 -5.473 1.000 8.298 369 ARG BBB C 1
ATOM 2601 O O . ARG B 1 150 ? 16.804 21.977 -5.312 1.000 10.902 369 ARG BBB O 1
ATOM 2609 N N . VAL B 1 151 ? 18.483 23.265 -4.520 1.000 9.755 370 VAL BBB N 1
ATOM 2610 C CA . VAL B 1 151 ? 17.666 23.757 -3.397 1.000 8.696 370 VAL BBB CA 1
ATOM 2611 C C . VAL B 1 151 ? 17.931 25.236 -3.189 1.000 8.946 370 VAL BBB C 1
ATOM 2612 O O . VAL B 1 151 ? 18.923 25.776 -3.601 1.000 9.329 370 VAL BBB O 1
ATOM 2616 N N . ARG B 1 152 ? 16.989 25.955 -2.576 1.000 7.048 371 ARG BBB N 1
ATOM 2617 C CA . ARG B 1 152 ? 17.090 27.324 -2.182 1.000 8.809 371 ARG BBB CA 1
ATOM 2618 C C . ARG B 1 152 ? 16.877 27.474 -0.672 1.000 6.940 371 ARG BBB C 1
ATOM 2619 O O . ARG B 1 152 ? 17.471 28.396 -0.115 1.000 9.937 371 ARG BBB O 1
ATOM 2627 N N . TYR B 1 153 ? 16.144 26.592 0.024 1.000 7.331 372 TYR BBB N 1
ATOM 2628 C CA . TYR B 1 153 ? 15.849 26.748 1.438 1.000 8.545 372 TYR BBB CA 1
ATOM 2629 C C . TYR B 1 153 ? 16.547 25.628 2.189 1.000 7.098 372 TYR BBB C 1
ATOM 2630 O O . TYR B 1 153 ? 16.657 24.504 1.633 1.000 8.222 372 TYR BBB O 1
ATOM 2639 N N . ILE B 1 154 ? 16.983 25.927 3.417 1.000 4.853 373 ILE BBB N 1
ATOM 2640 C CA . ILE B 1 154 ? 17.800 25.004 4.193 1.000 5.935 373 ILE BBB CA 1
ATOM 2641 C C . ILE B 1 154 ? 17.237 24.849 5.602 1.000 5.565 373 ILE BBB C 1
ATOM 2642 O O . ILE B 1 154 ? 16.700 25.785 6.179 1.000 7.066 373 ILE BBB O 1
ATOM 2647 N N . ARG B 1 155 ? 17.298 23.624 6.131 1.000 6.127 374 ARG BBB N 1
ATOM 2648 C CA . ARG B 1 155 ? 17.072 23.428 7.561 1.000 5.943 374 ARG BBB CA 1
ATOM 2649 C C . ARG B 1 155 ? 18.246 22.693 8.165 1.000 7.035 374 ARG BBB C 1
ATOM 2650 O O . ARG B 1 155 ? 18.861 21.846 7.499 1.000 9.070 374 ARG BBB O 1
ATOM 2658 N N . ILE B 1 156 ? 18.602 23.079 9.378 1.000 7.351 375 ILE BBB N 1
ATOM 2659 C CA . ILE B 1 156 ? 19.582 22.322 10.159 1.000 8.252 375 ILE BBB CA 1
ATOM 2660 C C . ILE B 1 156 ? 18.863 21.720 11.334 1.000 8.767 375 ILE BBB C 1
ATOM 2661 O O . ILE B 1 156 ? 18.094 22.409 11.991 1.000 8.410 375 ILE BBB O 1
ATOM 2666 N N . LYS B 1 157 ? 19.078 20.418 11.550 1.000 8.284 376 LYS BBB N 1
ATOM 2667 C CA . LYS B 1 157 ? 18.476 19.732 12.705 1.000 7.839 376 LYS BBB CA 1
ATOM 2668 C C . LYS B 1 157 ? 19.632 19.191 13.563 1.000 7.328 376 LYS BBB C 1
ATOM 2669 O O . LYS B 1 157 ? 20.532 18.496 13.083 1.000 8.552 376 LYS BBB O 1
ATOM 2675 N N . CYS B 1 158 ? 19.613 19.477 14.868 1.000 8.003 377 CYS BBB N 1
ATOM 2676 C CA . CYS B 1 158 ? 20.654 19.054 15.816 1.000 8.582 377 CYS BBB CA 1
ATOM 2677 C C . CYS B 1 158 ? 20.185 17.796 16.538 1.000 8.530 377 CYS BBB C 1
ATOM 2678 O O . CYS B 1 158 ? 19.306 17.892 17.379 1.000 10.953 377 CYS BBB O 1
ATOM 2681 N N . LEU B 1 159 ? 20.677 16.623 16.112 1.000 8.906 378 LEU BBB N 1
ATOM 2682 C CA . LEU B 1 159 ? 20.306 15.356 16.748 1.000 10.037 378 LEU BBB CA 1
ATOM 2683 C C . LEU B 1 159 ? 20.921 15.249 18.130 1.000 9.833 378 LEU BBB C 1
ATOM 2684 O O . LEU B 1 159 ? 20.291 14.695 19.044 1.000 12.047 378 LEU BBB O 1
ATOM 2689 N N . LYS B 1 160 ? 22.177 15.668 18.297 1.000 8.511 379 LYS BBB N 1
ATOM 2690 C CA . LYS B 1 160 ? 22.827 15.622 19.585 1.000 9.011 379 LYS BBB CA 1
ATOM 2691 C C . LYS B 1 160 ? 23.979 16.614 19.611 1.000 8.479 379 LYS BBB C 1
ATOM 2692 O O . LYS B 1 160 ? 24.740 16.673 18.643 1.000 8.855 379 LYS BBB O 1
ATOM 2698 N N . ASN B 1 161 ? 24.126 17.325 20.714 1.000 9.329 380 ASN BBB N 1
ATOM 2699 C CA . ASN B 1 161 ? 25.322 18.141 20.882 1.000 7.859 380 ASN BBB CA 1
ATOM 2700 C C . ASN B 1 161 ? 26.337 17.428 21.779 1.000 9.152 380 ASN BBB C 1
ATOM 2701 O O . ASN B 1 161 ? 26.137 16.304 22.253 1.000 10.311 380 ASN BBB O 1
ATOM 2706 N N . TRP B 1 162 ? 27.435 18.138 22.006 1.000 8.509 381 TRP BBB N 1
ATOM 2707 C CA . TRP B 1 162 ? 28.548 17.566 22.774 1.000 9.574 381 TRP BBB CA 1
ATOM 2708 C C . TRP B 1 162 ? 28.213 17.461 24.257 1.000 9.429 381 TRP BBB C 1
ATOM 2709 O O . TRP B 1 162 ? 28.948 16.780 24.959 1.000 13.269 381 TRP BBB O 1
ATOM 2720 N N . SER B 1 163 ? 27.099 18.034 24.719 1.000 10.122 382 SER BBB N 1
ATOM 2721 C CA . SER B 1 163 ? 26.663 17.836 26.095 1.000 11.351 382 SER BBB CA 1
ATOM 2722 C C . SER B 1 163 ? 25.485 16.860 26.152 1.000 11.271 382 SER BBB C 1
ATOM 2723 O O . SER B 1 163 ? 24.852 16.754 27.203 1.000 14.145 382 SER BBB O 1
ATOM 2726 N N . ASN B 1 164 ? 25.231 16.123 25.065 1.000 10.584 383 ASN BBB N 1
ATOM 2727 C CA . ASN B 1 164 ? 24.243 15.038 25.043 1.000 12.740 383 ASN BBB CA 1
ATOM 2728 C C . ASN B 1 164 ? 22.821 15.596 25.150 1.000 13.751 383 ASN BBB C 1
ATOM 2729 O O . ASN B 1 164 ? 21.964 14.938 25.693 1.000 14.597 383 ASN BBB O 1
ATOM 2734 N N . ASN B 1 165 ? 22.564 16.797 24.592 1.000 11.341 384 ASN BBB N 1
ATOM 2735 C CA . ASN B 1 165 ? 21.199 17.280 24.489 1.000 10.083 384 ASN BBB CA 1
ATOM 2736 C C . ASN B 1 165 ? 20.908 17.809 23.094 1.000 10.185 384 ASN BBB C 1
ATOM 2737 O O . ASN B 1 165 ? 21.721 17.668 22.175 1.000 10.821 384 ASN BBB O 1
ATOM 2742 N N . TYR B 1 166 ? 19.730 18.444 22.922 1.000 10.617 385 TYR BBB N 1
ATOM 2743 C CA . TYR B 1 166 ? 19.259 18.785 21.583 1.000 9.909 385 TYR BBB CA 1
ATOM 2744 C C . TYR B 1 166 ? 19.573 20.227 21.189 1.000 8.579 385 TYR BBB C 1
ATOM 2745 O O . TYR B 1 166 ? 19.326 20.603 20.047 1.000 10.578 385 TYR BBB O 1
ATOM 2754 N N . ASN B 1 167 ? 20.141 21.012 22.106 1.000 8.809 386 ASN BBB N 1
ATOM 2755 C CA . ASN B 1 167 ? 20.475 22.406 21.785 1.000 8.764 386 ASN BBB CA 1
ATOM 2756 C C . ASN B 1 167 ? 21.586 22.501 20.751 1.000 8.506 386 ASN BBB C 1
ATOM 2757 O O . ASN B 1 167 ? 22.326 21.559 20.529 1.000 8.527 386 ASN BBB O 1
ATOM 2762 N N . ILE B 1 168 ? 21.735 23.698 20.173 1.000 7.436 387 ILE BBB N 1
ATOM 2763 C CA . ILE B 1 168 ? 22.859 23.902 19.260 1.000 7.136 387 ILE BBB CA 1
ATOM 2764 C C . ILE B 1 168 ? 23.355 25.350 19.377 1.000 6.645 387 ILE BBB C 1
ATOM 2765 O O . ILE B 1 168 ? 22.555 26.302 19.466 1.000 8.437 387 ILE BBB O 1
ATOM 2770 N N . CYS B 1 169 ? 24.678 25.520 19.299 1.000 6.517 388 CYS BBB N 1
ATOM 2771 C CA . CYS B 1 169 ? 25.293 26.826 19.132 1.000 7.274 388 CYS BBB CA 1
ATOM 2772 C C . CYS B 1 169 ? 26.494 26.624 18.186 1.000 7.120 388 CYS BBB C 1
ATOM 2773 O O . CYS B 1 169 ? 27.170 25.611 18.228 1.000 8.439 388 CYS BBB O 1
ATOM 2776 N N . PHE B 1 170 ? 26.753 27.634 17.367 1.000 6.135 389 PHE BBB N 1
ATOM 2777 C CA . PHE B 1 170 ? 27.923 27.632 16.496 1.000 6.417 389 PHE BBB CA 1
ATOM 2778 C C . PHE B 1 170 ? 28.120 29.052 15.951 1.000 5.731 389 PHE BBB C 1
ATOM 2779 O O . PHE B 1 170 ? 27.246 29.898 16.125 1.000 7.133 389 PHE BBB O 1
ATOM 2787 N N . THR B 1 171 ? 29.247 29.298 15.242 1.000 6.133 390 THR BBB N 1
ATOM 2788 C CA . THR B 1 171 ? 29.620 30.639 14.800 1.000 5.930 390 THR BBB CA 1
ATOM 2789 C C . THR B 1 171 ? 29.419 30.933 13.322 1.000 6.210 390 THR BBB C 1
ATOM 2790 O O . THR B 1 171 ? 29.166 32.113 12.982 1.000 7.398 390 THR BBB O 1
ATOM 2794 N N . GLU B 1 172 ? 29.561 29.982 12.414 1.000 6.008 391 GLU BBB N 1
ATOM 2795 C CA . GLU B 1 172 ? 29.542 30.277 11.001 1.000 5.625 391 GLU BBB CA 1
ATOM 2796 C C . GLU B 1 172 ? 29.221 29.000 10.257 1.000 5.337 391 GLU BBB C 1
ATOM 2797 O O . GLU B 1 172 ? 29.678 27.899 10.615 1.000 6.651 391 GLU BBB O 1
ATOM 2803 N N . LEU B 1 173 ? 28.551 29.142 9.128 1.000 6.183 392 LEU BBB N 1
ATOM 2804 C CA . LEU B 1 173 ? 28.489 28.091 8.119 1.000 6.289 392 LEU BBB CA 1
ATOM 2805 C C . LEU B 1 173 ? 28.762 28.675 6.765 1.000 5.374 392 LEU BBB C 1
ATOM 2806 O O . LEU B 1 173 ? 28.712 29.876 6.585 1.000 6.724 392 LEU BBB O 1
ATOM 2811 N N . THR B 1 174 ? 29.091 27.810 5.775 1.000 5.573 393 THR BBB N 1
ATOM 2812 C CA . THR B 1 174 ? 29.330 28.258 4.395 1.000 6.668 393 THR BBB CA 1
ATOM 2813 C C . THR B 1 174 ? 28.794 27.179 3.457 1.000 6.009 393 THR BBB C 1
ATOM 2814 O O . THR B 1 174 ? 28.963 25.964 3.696 1.000 7.579 393 THR BBB O 1
ATOM 2818 N N . PHE B 1 175 ? 28.201 27.648 2.341 1.000 6.912 394 PHE BBB N 1
ATOM 2819 C CA . PHE B 1 175 ? 27.782 26.800 1.244 1.000 7.270 394 PHE BBB CA 1
ATOM 2820 C C . PHE B 1 175 ? 28.554 27.172 -0.004 1.000 6.216 394 PHE BBB C 1
ATOM 2821 O O . PHE B 1 175 ? 28.814 28.351 -0.272 1.000 7.015 394 PHE BBB O 1
ATOM 2829 N N . TRP B 1 176 ? 28.868 26.156 -0.803 1.000 8.503 395 TRP BBB N 1
ATOM 2830 C CA . TRP B 1 176 ? 29.405 26.374 -2.144 1.000 6.809 395 TRP BBB CA 1
ATOM 2831 C C . TRP B 1 176 ? 28.479 25.644 -3.144 1.000 6.463 395 TRP BBB C 1
ATOM 2832 O O . TRP B 1 176 ? 27.858 24.646 -2.757 1.000 8.392 395 TRP BBB O 1
ATOM 2843 N N . GLY B 1 177 ? 28.343 26.152 -4.378 1.000 10.314 396 GLY BBB N 1
ATOM 2844 C CA . GLY B 1 177 ? 27.677 25.382 -5.460 1.000 9.833 396 GLY BBB CA 1
ATOM 2845 C C . GLY B 1 177 ? 27.534 26.160 -6.769 1.000 18.141 396 GLY BBB C 1
ATOM 2846 O O . GLY B 1 177 ? 28.499 26.933 -6.862 1.000 15.007 396 GLY BBB O 1
#

Sequence (342 aa):
ELDKTKFREYLQNDSRVDSYDGKEYVWNGRISKDGDSGGVGLHTGTGTKDGPAVFTFDLGVLAKLSRFALWAIQDEKHFYNDSPRRYEVWGCATEPNPDGSWDQWVKLLDENVKPSGSPIGILTEDDIEAAKIGDQANVPLDPRVRYIRIKCLKNWSNNYNICFTELTFWGELDKTKFREYLQNDSRVDSYDGKEYVWNGRISKDGDSGGVGLHTGTGTKDGPAVFTFDLGVLAKLSRFALWAIQDEKHFYNDSPRRYEVWGCATEPNPDGSWDQWVKLLDENVKPSGSPIGILTEDDIEAAKIGDQANVPLDPRVRYIRIKCLKNWSNNYNICFTELTFWG

Secondary structure (P-SEA, 3-state):
ccccccccccccccccccccccccccccccccccccccccbbbcccccccccccccccccccccccbbbbbcccccccccccccccbbbbccccccccccccccccccccccccccccccccccaaaaaaaaacbbbbccccccccbbbbbbccccccccbbbbccccccc/ccccccccccccccccccccccccccccccccccccccccbbbcccccccccbbbbbbccccccccbbbbbcccccccccccccccbbbbccccccccccccccccccccccccccccccccccaaaaaaaaacbbbbccccccccbbbbbbccccccccbbbbccccccc

B-factor: mean 13.43, std 10.11, range [2.18, 369.07]

Nearest PDB structures (foldseek):
  7m1a-assembly1_BBB  TM=1.006E+00  e=1.813E-35  Bacteroides thetaiotaomicron VPI-5482
  7m1b-assembly1_AAA  TM=9.074E-01  e=2.293E-16  Bacteroides thetaiotaomicron VPI-5482
  2eib-assembly1_A  TM=7.042E-01  e=4.423E-05  Fusarium graminearum
  2eic-assembly1_A  TM=6.532E-01  e=3.311E-05  Fusarium graminearum
  4uap-assembly2_B  TM=5.862E-01  e=3.552E-04  Clostridium perfringens ATCC 13124

Radius of gyration: 21.82 Å; Cα contacts (8 Å, |Δi|>4): 841; chains: 2; bounding box: 64×51×36 Å

Solvent-accessible surface area: 15973 Å² total